Protein AF-0000000084455448 (afdb_homodimer)

Organism: NCBI:txid398673

Foldseek 3Di:
DDDPVLLVVLVVVLVVLQLVDALPDDPVSLLVSLVLADQFAWADDQACPVVVDTQTGSVSSSVVSNVPRVFKGFNFWAFPDKDADPVQQKIKTWTQTWMDGLNDIDGGFTKIWIWHADPVSHTRYIHIHHDCVVSQVSSCVNPVDGCPHPVNVVVD/DDDPVLLVVLVVVLVVLQLVDALPDDPVSLLVSLVLADQFAWADDQACPPVVDTQTGSVSSSVVSNVPRVFKGFNFWAFPDKDADPVQQKIKTWTQTWMDGLNDIDGGFTKIWIWHADPVSHTRYIHIHHDCVVSQVSSCVNPVDHCPHPVNVVVD

Nearest PDB structures (foldseek):
  3er7-assembly1_A  TM=7.899E-01  e=5.328E-04  Exiguobacterium sibiricum 255-15
  2qiy-assembly1_B  TM=5.816E-01  e=3.528E-04  Saccharomyces cerevisiae
  2qiy-assembly1_A  TM=5.790E-01  e=5.994E-04  Saccharomyces cerevisiae
  8th7-assembly1_A  TM=6.660E-01  e=1.947E-03  Homo sapiens
  3cnx-assembly1_A  TM=6.697E-01  e=6.704E-03  Streptomyces avermitilis

Radius of gyration: 19.79 Å; Cα contacts (8 Å, |Δi|>4): 642; chains: 2; bounding box: 53×57×38 Å

Structure (mmCIF, N/CA/C/O backbone):
data_AF-0000000084455448-model_v1
#
loop_
_entity.id
_entity.type
_entity.pdbx_description
1 polymer 'SnoaL-like domain-containing protein'
#
loop_
_atom_site.group_PDB
_atom_site.id
_atom_site.type_symbol
_atom_site.label_atom_id
_atom_site.label_alt_id
_atom_site.label_comp_id
_atom_site.label_asym_id
_atom_site.label_entity_id
_atom_site.label_seq_id
_atom_site.pdbx_PDB_ins_code
_atom_site.Cartn_x
_atom_site.Cartn_y
_atom_site.Cartn_z
_atom_site.occupancy
_atom_site.B_iso_or_equiv
_atom_site.auth_seq_id
_atom_site.auth_comp_id
_atom_site.auth_asym_id
_atom_site.auth_atom_id
_atom_site.pdbx_PDB_model_num
ATOM 1 N N . MET A 1 1 ? 19.375 17.375 -9.406 1 85.06 1 MET A N 1
ATOM 2 C CA . MET A 1 1 ? 18.859 16.156 -8.805 1 85.06 1 MET A CA 1
ATOM 3 C C . MET A 1 1 ? 19.297 16.031 -7.348 1 85.06 1 MET A C 1
ATOM 5 O O . MET A 1 1 ? 20.453 16.281 -7.016 1 85.06 1 MET A O 1
ATOM 9 N N . LEU A 1 2 ? 18.312 15.828 -6.543 1 91.06 2 LEU A N 1
ATOM 10 C CA . LEU A 1 2 ? 18.578 15.758 -5.113 1 91.06 2 LEU A CA 1
ATOM 11 C C . LEU A 1 2 ? 19.125 14.383 -4.73 1 91.06 2 LEU A C 1
ATOM 13 O O . LEU A 1 2 ? 18.766 13.375 -5.344 1 91.06 2 LEU A O 1
ATOM 17 N N . SER A 1 3 ? 20.016 14.398 -3.836 1 95.81 3 SER A N 1
ATOM 18 C CA . SER A 1 3 ? 20.578 13.133 -3.359 1 95.81 3 SER A CA 1
ATOM 19 C C . SER A 1 3 ? 19.562 12.359 -2.531 1 95.81 3 SER A C 1
ATOM 21 O O . SER A 1 3 ? 18.578 12.93 -2.049 1 95.81 3 SER A O 1
ATOM 23 N N . ALA A 1 4 ? 19.828 11.102 -2.305 1 95.25 4 ALA A N 1
ATOM 24 C CA . ALA A 1 4 ? 18.984 10.234 -1.486 1 95.25 4 ALA A CA 1
ATOM 25 C C . ALA A 1 4 ? 18.859 10.773 -0.063 1 95.25 4 ALA A C 1
ATOM 27 O O . ALA A 1 4 ? 17.781 10.758 0.525 1 95.25 4 ALA A O 1
ATOM 28 N N . GLY A 1 5 ? 19.969 11.188 0.474 1 96.31 5 GLY A N 1
ATOM 29 C CA . GLY A 1 5 ? 19.969 11.734 1.821 1 96.31 5 GLY A CA 1
ATOM 30 C C . GLY A 1 5 ? 19.062 12.938 1.974 1 96.31 5 GLY A C 1
ATOM 31 O O . GLY A 1 5 ? 18.391 13.094 2.996 1 96.31 5 GLY A O 1
ATOM 32 N N . ILE A 1 6 ? 19.047 13.789 1.008 1 97.56 6 ILE A N 1
ATOM 33 C CA . ILE A 1 6 ? 18.203 14.984 1.05 1 97.56 6 ILE A CA 1
ATOM 34 C C . ILE A 1 6 ? 16.734 14.578 0.954 1 97.56 6 ILE A C 1
ATOM 36 O O . ILE A 1 6 ? 15.891 15.094 1.694 1 97.56 6 ILE A O 1
ATOM 40 N N . LEU A 1 7 ? 16.406 13.695 0.055 1 97.94 7 LEU A N 1
ATOM 41 C CA . LEU A 1 7 ? 15.031 13.219 -0.092 1 97.94 7 LEU A CA 1
ATOM 42 C C . LEU A 1 7 ? 14.531 12.586 1.201 1 97.94 7 LEU A C 1
ATOM 44 O O . LEU A 1 7 ? 13.414 12.859 1.644 1 97.94 7 LEU A O 1
ATOM 48 N N . GLU A 1 8 ? 15.352 11.781 1.783 1 97.62 8 GLU A N 1
ATOM 49 C CA . GLU A 1 8 ? 15.016 11.148 3.057 1 97.62 8 GLU A CA 1
ATOM 50 C C . GLU A 1 8 ? 14.781 12.195 4.141 1 97.62 8 GLU A C 1
ATOM 52 O O . GLU A 1 8 ? 13.82 12.102 4.906 1 97.62 8 GLU A O 1
ATOM 57 N N . SER A 1 9 ? 15.672 13.141 4.207 1 98 9 SER A N 1
ATOM 58 C CA . SER A 1 9 ? 15.562 14.195 5.215 1 98 9 SER A CA 1
ATOM 59 C C . SER A 1 9 ? 14.273 14.992 5.043 1 98 9 SER A C 1
ATOM 61 O O . SER A 1 9 ? 13.625 15.344 6.027 1 98 9 SER A O 1
ATOM 63 N N . ARG A 1 10 ? 13.938 15.266 3.848 1 98.19 10 ARG A N 1
ATOM 64 C CA . ARG A 1 10 ? 12.719 16.016 3.57 1 98.19 10 ARG A CA 1
ATOM 65 C C . ARG A 1 10 ? 11.484 15.227 3.98 1 98.19 10 ARG A C 1
ATOM 67 O O . ARG A 1 10 ? 10.555 15.781 4.578 1 98.19 10 ARG A O 1
ATOM 74 N N . LEU A 1 11 ? 11.469 13.961 3.65 1 98.69 11 LEU A N 1
ATOM 75 C CA . LEU A 1 11 ? 10.336 13.125 4.035 1 98.69 11 LEU A CA 1
ATOM 76 C C . LEU A 1 11 ? 10.234 13.008 5.555 1 98.69 11 LEU A C 1
ATOM 78 O O . LEU A 1 11 ? 9.141 13.078 6.113 1 98.69 11 LEU A O 1
ATOM 82 N N . ASN A 1 12 ? 11.406 12.852 6.184 1 98.56 12 ASN A N 1
ATOM 83 C CA . ASN A 1 12 ? 11.414 12.789 7.641 1 98.56 12 ASN A CA 1
ATOM 84 C C . ASN A 1 12 ? 10.891 14.086 8.258 1 98.56 12 ASN A C 1
ATOM 86 O O . ASN A 1 12 ? 10.141 14.047 9.234 1 98.56 12 ASN A O 1
ATOM 90 N N . ALA A 1 13 ? 11.289 15.18 7.719 1 98.56 13 ALA A N 1
ATOM 91 C CA . ALA A 1 13 ? 10.805 16.469 8.211 1 98.56 13 ALA A CA 1
ATOM 92 C C . ALA A 1 13 ? 9.289 16.578 8.062 1 98.56 13 ALA A C 1
ATOM 94 O O . ALA A 1 13 ? 8.609 17.078 8.961 1 98.56 13 ALA A O 1
ATOM 95 N N . LEU A 1 14 ? 8.789 16.141 6.957 1 98.69 14 LEU A N 1
ATOM 96 C CA . LEU A 1 14 ? 7.348 16.125 6.742 1 98.69 14 LEU A CA 1
ATOM 97 C C . LEU A 1 14 ? 6.645 15.312 7.824 1 98.69 14 LEU A C 1
ATOM 99 O O . LEU A 1 14 ? 5.676 15.781 8.43 1 98.69 14 LEU A O 1
ATOM 103 N N . TYR A 1 15 ? 7.074 14.117 8.047 1 98.75 15 TYR A N 1
ATOM 104 C CA . TYR A 1 15 ? 6.391 13.227 8.984 1 98.75 15 TYR A CA 1
ATOM 105 C C . TYR A 1 15 ? 6.543 13.727 10.414 1 98.75 15 TYR A C 1
ATOM 107 O O . TYR A 1 15 ? 5.645 13.555 11.234 1 98.75 15 TYR A O 1
ATOM 115 N N . ASN A 1 16 ? 7.719 14.344 10.711 1 98.62 16 ASN A N 1
ATOM 116 C CA . ASN A 1 16 ? 7.855 14.969 12.023 1 98.62 16 ASN A CA 1
ATOM 117 C C . ASN A 1 16 ? 6.762 16.016 12.266 1 98.62 16 ASN A C 1
ATOM 119 O O . ASN A 1 16 ? 6.191 16.078 13.352 1 98.62 16 ASN A O 1
ATOM 123 N N . GLN A 1 17 ? 6.484 16.766 11.297 1 98.56 17 GLN A N 1
ATOM 124 C CA . GLN A 1 17 ? 5.418 17.75 11.43 1 98.56 17 GLN A CA 1
ATOM 125 C C . GLN A 1 17 ? 4.051 17.062 11.5 1 98.56 17 GLN A C 1
ATOM 127 O O . GLN A 1 17 ? 3.193 17.469 12.289 1 98.56 17 GLN A O 1
ATOM 132 N N . LEU A 1 18 ? 3.85 16.094 10.672 1 98.62 18 LEU A N 1
ATOM 133 C CA . LEU A 1 18 ? 2.568 15.406 10.656 1 98.62 18 LEU A CA 1
ATOM 134 C C . LEU A 1 18 ? 2.262 14.797 12.023 1 98.62 18 LEU A C 1
ATOM 136 O O . LEU A 1 18 ? 1.121 14.852 12.492 1 98.62 18 LEU A O 1
ATOM 140 N N . GLU A 1 19 ? 3.246 14.25 12.664 1 98.62 19 GLU A N 1
ATOM 141 C CA . GLU A 1 19 ? 3.094 13.625 13.977 1 98.62 19 GLU A CA 1
ATOM 142 C C . GLU A 1 19 ? 2.678 14.648 15.031 1 98.62 19 GLU A C 1
ATOM 144 O O . GLU A 1 19 ? 2.088 14.289 16.047 1 98.62 19 GLU A O 1
ATOM 149 N N . ALA A 1 20 ? 2.963 15.867 14.75 1 98.38 20 ALA A N 1
ATOM 150 C CA . ALA A 1 20 ? 2.674 16.922 15.734 1 98.38 20 ALA A CA 1
ATOM 151 C C . ALA A 1 20 ? 1.286 17.5 15.508 1 98.38 20 ALA A C 1
ATOM 153 O O . ALA A 1 20 ? 0.749 18.188 16.375 1 98.38 20 ALA A O 1
ATOM 154 N N . LEU A 1 21 ? 0.73 17.312 14.359 1 98.56 21 LEU A N 1
ATOM 155 C CA . LEU A 1 21 ? -0.563 17.906 14.031 1 98.56 21 LEU A CA 1
ATOM 156 C C . LEU A 1 21 ? -1.69 17.188 14.766 1 98.56 21 LEU A C 1
ATOM 158 O O . LEU A 1 21 ? -1.606 15.977 15.016 1 98.56 21 LEU A O 1
ATOM 162 N N . ARG A 1 22 ? -2.674 17.984 15.117 1 98.19 22 ARG A N 1
ATOM 163 C CA . ARG A 1 22 ? -3.873 17.531 15.812 1 98.19 22 ARG A CA 1
ATOM 164 C C . ARG A 1 22 ? -5.121 18.203 15.25 1 98.19 22 ARG A C 1
ATOM 166 O O . ARG A 1 22 ? -5.023 19.156 14.477 1 98.19 22 ARG A O 1
ATOM 173 N N . PRO A 1 23 ? -6.27 17.625 15.664 1 95.88 23 PRO A N 1
ATOM 174 C CA . PRO A 1 23 ? -7.516 18.203 15.148 1 95.88 23 PRO A CA 1
ATOM 175 C C . PRO A 1 23 ? -7.641 19.688 15.453 1 95.88 23 PRO A C 1
ATOM 177 O O . PRO A 1 23 ? -8.281 20.422 14.695 1 95.88 23 PRO A O 1
ATOM 180 N N . ASP A 1 24 ? -7.07 20.172 16.453 1 96.81 24 ASP A N 1
ATOM 181 C CA . ASP A 1 24 ? -7.207 21.578 16.828 1 96.81 24 ASP A CA 1
ATOM 182 C C . ASP A 1 24 ? -5.977 22.391 16.422 1 96.81 24 ASP A C 1
ATOM 184 O O . ASP A 1 24 ? -5.801 23.516 16.859 1 96.81 24 ASP A O 1
ATOM 188 N N . SER A 1 25 ? -5.18 21.828 15.602 1 98.06 25 SER A N 1
ATOM 189 C CA . SER A 1 25 ? -4.027 22.562 15.094 1 98.06 25 SER A CA 1
ATOM 190 C C . SER A 1 25 ? -4.457 23.828 14.359 1 98.06 25 SER A C 1
ATOM 192 O O . SER A 1 25 ? -5.488 23.828 13.688 1 98.06 25 SER A O 1
ATOM 194 N N . SER A 1 26 ? -3.656 24.875 14.422 1 97.88 26 SER A N 1
ATOM 195 C CA . SER A 1 26 ? -3.975 26.172 13.82 1 97.88 26 SER A CA 1
ATOM 196 C C . SER A 1 26 ? -3.795 26.125 12.312 1 97.88 26 SER A C 1
ATOM 198 O O . SER A 1 26 ? -3.117 25.25 11.781 1 97.88 26 SER A O 1
ATOM 200 N N . ASP A 1 27 ? -4.32 27.109 11.664 1 96.5 27 ASP A N 1
ATOM 201 C CA . ASP A 1 27 ? -4.141 27.25 10.219 1 96.5 27 ASP A CA 1
ATOM 202 C C . ASP A 1 27 ? -2.664 27.406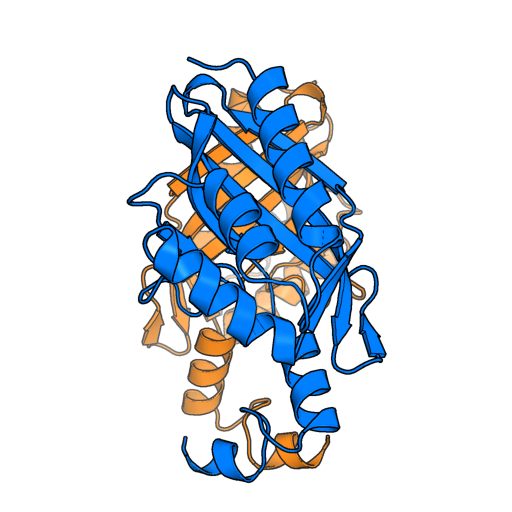 9.859 1 96.5 27 ASP A C 1
ATOM 204 O O . ASP A 1 27 ? -2.203 26.875 8.852 1 96.5 27 ASP A O 1
ATOM 208 N N . ALA A 1 28 ? -2.031 28.125 10.68 1 97.81 28 ALA A N 1
ATOM 209 C CA . ALA A 1 28 ? -0.612 28.359 10.43 1 97.81 28 ALA A CA 1
ATOM 210 C C . ALA A 1 28 ? 0.173 27.047 10.453 1 97.81 28 ALA A C 1
ATOM 212 O O . ALA A 1 28 ? 1.083 26.844 9.641 1 97.81 28 ALA A O 1
ATOM 213 N N . GLU A 1 29 ? -0.121 26.172 11.406 1 98.38 29 GLU A N 1
ATOM 214 C CA . GLU A 1 29 ? 0.542 24.875 11.484 1 98.38 29 GLU A CA 1
ATOM 215 C C . GLU A 1 29 ? 0.25 24.031 10.25 1 98.38 29 GLU A C 1
ATOM 217 O O . GLU A 1 29 ? 1.146 23.375 9.719 1 98.38 29 GLU A O 1
ATOM 222 N N . LEU A 1 30 ? -0.976 24.109 9.797 1 98.38 30 LEU A N 1
ATOM 223 C CA . LEU A 1 30 ? -1.377 23.328 8.633 1 98.38 30 LEU A CA 1
ATOM 224 C C . LEU A 1 30 ? -0.731 23.875 7.367 1 98.38 30 LEU A C 1
ATOM 226 O O . LEU A 1 30 ? -0.324 23.094 6.492 1 98.38 30 LEU A O 1
ATOM 230 N N . LEU A 1 31 ? -0.686 25.156 7.277 1 98.12 31 LEU A N 1
ATOM 231 C CA . LEU A 1 31 ? -0.033 25.781 6.133 1 98.12 31 LEU A CA 1
ATOM 232 C C . LEU A 1 31 ? 1.456 25.453 6.109 1 98.12 31 LEU A C 1
ATOM 234 O O . LEU A 1 31 ? 2.031 25.234 5.039 1 98.12 31 LEU A O 1
ATOM 238 N N . SER A 1 32 ? 2.051 25.453 7.266 1 98.44 32 SER A N 1
ATOM 239 C CA . SER A 1 32 ? 3.449 25.062 7.367 1 98.44 32 SER A CA 1
ATOM 240 C C . SER A 1 32 ? 3.658 23.641 6.859 1 98.44 32 SER A C 1
ATOM 242 O O . SER A 1 32 ? 4.621 23.359 6.141 1 98.44 32 SER A O 1
ATOM 244 N N . PHE A 1 33 ? 2.795 22.812 7.254 1 98.75 33 PHE A N 1
ATOM 245 C CA . PHE A 1 33 ? 2.85 21.438 6.766 1 98.75 33 PHE A CA 1
ATOM 246 C C . PHE A 1 33 ? 2.695 21.391 5.25 1 98.75 33 PHE A C 1
ATOM 248 O O . PHE A 1 33 ? 3.455 20.703 4.562 1 98.75 33 PHE A O 1
ATOM 255 N N . ALA A 1 34 ? 1.75 22.094 4.738 1 98.62 34 ALA A N 1
ATOM 256 C CA . ALA A 1 34 ? 1.449 22.094 3.307 1 98.62 34 ALA A CA 1
ATOM 257 C C . ALA A 1 34 ? 2.623 22.625 2.498 1 98.62 34 ALA A C 1
ATOM 259 O O . ALA A 1 34 ? 2.725 22.391 1.295 1 98.62 34 ALA A O 1
ATOM 260 N N . SER A 1 35 ? 3.508 23.344 3.125 1 98.56 35 SER A N 1
ATOM 261 C CA . SER A 1 35 ? 4.641 23.953 2.436 1 98.56 35 SER A CA 1
ATOM 262 C C . SER A 1 35 ? 5.652 22.891 1.992 1 98.56 35 SER A C 1
ATOM 264 O O . SER A 1 35 ? 6.547 23.188 1.194 1 98.56 35 SER A O 1
ATOM 266 N N . PHE A 1 36 ? 5.551 21.703 2.469 1 98.75 36 PHE A N 1
ATOM 267 C CA . PHE A 1 36 ? 6.402 20.609 2.002 1 98.75 36 PHE A CA 1
ATOM 268 C C . PHE A 1 36 ? 5.988 20.156 0.604 1 98.75 36 PHE A C 1
ATOM 270 O O . PHE A 1 36 ? 6.727 19.438 -0.064 1 98.75 36 PHE A O 1
ATOM 277 N N . PHE A 1 37 ? 4.789 20.562 0.177 1 98.88 37 PHE A N 1
ATOM 278 C CA . PHE A 1 37 ? 4.223 20.109 -1.087 1 98.88 37 PHE A CA 1
ATOM 279 C C . PHE A 1 37 ? 4.363 21.188 -2.162 1 98.88 37 PHE A C 1
ATOM 281 O O . PHE A 1 37 ? 4.359 22.375 -1.86 1 98.88 37 PHE A O 1
ATOM 288 N N . ALA A 1 38 ? 4.512 20.734 -3.375 1 98.75 38 ALA A N 1
ATOM 289 C CA . ALA A 1 38 ? 4.445 21.625 -4.523 1 98.75 38 ALA A CA 1
ATOM 290 C C . ALA A 1 38 ? 3.051 22.234 -4.664 1 98.75 38 ALA A C 1
ATOM 292 O O . ALA A 1 38 ? 2.068 21.672 -4.172 1 98.75 38 ALA A O 1
ATOM 293 N N . LYS A 1 39 ? 2.914 23.328 -5.344 1 98.19 39 LYS A N 1
ATOM 294 C CA . LYS A 1 39 ? 1.647 24.047 -5.477 1 98.19 39 LYS A CA 1
ATOM 295 C C . LYS A 1 39 ? 0.63 23.219 -6.258 1 98.19 39 LYS A C 1
ATOM 297 O O . LYS A 1 39 ? -0.576 23.328 -6.031 1 98.19 39 LYS A O 1
ATOM 302 N N . ASP A 1 40 ? 1.104 22.375 -7.137 1 97.5 40 ASP A N 1
ATOM 303 C CA . ASP A 1 40 ? 0.213 21.562 -7.953 1 97.5 40 ASP A CA 1
ATOM 304 C C . ASP A 1 40 ? 0.333 20.078 -7.582 1 97.5 40 ASP A C 1
ATOM 306 O O . ASP A 1 40 ? 0.234 19.203 -8.445 1 97.5 40 ASP A O 1
ATOM 310 N N . CYS A 1 41 ? 0.654 19.859 -6.359 1 98.62 41 CYS A N 1
ATOM 311 C CA . CYS A 1 41 ? 0.857 18.484 -5.887 1 98.62 41 CYS A CA 1
ATOM 312 C C . CYS A 1 41 ? -0.424 17.672 -6.008 1 98.62 41 CYS A C 1
ATOM 314 O O . CYS A 1 41 ? -1.519 18.234 -6.082 1 98.62 41 CYS A O 1
ATOM 316 N N . VAL A 1 42 ? -0.291 16.359 -6.152 1 98.5 42 VAL A N 1
ATOM 317 C CA . VAL A 1 42 ? -1.349 15.344 -6.125 1 98.5 42 VAL A CA 1
ATOM 318 C C . VAL A 1 42 ? -1.148 14.422 -4.93 1 98.5 42 VAL A C 1
ATOM 320 O O . VAL A 1 42 ? -0.113 13.758 -4.812 1 98.5 42 VAL A O 1
ATOM 323 N N . VAL A 1 43 ? -2.189 14.406 -4.062 1 97.56 43 VAL A N 1
ATOM 324 C CA . VAL A 1 43 ? -1.983 13.742 -2.781 1 97.56 43 VAL A CA 1
ATOM 325 C C . VAL A 1 43 ? -3.146 12.789 -2.5 1 97.56 43 VAL A C 1
ATOM 327 O O . VAL A 1 43 ? -4.312 13.188 -2.578 1 97.56 43 VAL A O 1
ATOM 330 N N . ASN A 1 44 ? -2.803 11.57 -2.191 1 95.06 44 ASN A N 1
ATOM 331 C CA . ASN A 1 44 ? -3.713 10.578 -1.615 1 95.06 44 ASN A CA 1
ATOM 332 C C . ASN A 1 44 ? -3.311 10.219 -0.189 1 95.06 44 ASN A C 1
ATOM 334 O O . ASN A 1 44 ? -2.568 9.258 0.024 1 95.06 44 ASN A O 1
ATOM 338 N N . PHE A 1 45 ? -3.943 10.883 0.826 1 90 45 PHE A N 1
ATOM 339 C CA . PHE A 1 45 ? -3.523 10.812 2.221 1 90 45 PHE A CA 1
ATOM 340 C C . PHE A 1 45 ? -4.059 9.555 2.891 1 90 45 PHE A C 1
ATOM 342 O O . PHE A 1 45 ? -3.477 9.07 3.861 1 90 45 PHE A O 1
ATOM 349 N N . GLU A 1 46 ? -5.137 9.117 2.525 1 88.06 46 GLU A N 1
ATOM 350 C CA . GLU A 1 46 ? -5.797 8.047 3.266 1 88.06 46 GLU A CA 1
ATOM 351 C C . GLU A 1 46 ? -5.48 6.68 2.66 1 88.06 46 GLU A C 1
ATOM 353 O O . GLU A 1 46 ? -5.125 5.746 3.379 1 88.06 46 GLU A O 1
ATOM 358 N N . SER A 1 47 ? -5.754 6.613 1.472 1 90.38 47 SER A N 1
ATOM 359 C CA . SER A 1 47 ? -5.461 5.41 0.698 1 90.38 47 SER A CA 1
ATOM 360 C C . SER A 1 47 ? -5.617 5.668 -0.798 1 90.38 47 SER A C 1
ATOM 362 O O . SER A 1 47 ? -6.004 6.762 -1.21 1 90.38 47 SER A O 1
ATOM 364 N N . MET A 1 48 ? -5.305 4.695 -1.534 1 90.88 48 MET A N 1
ATOM 365 C CA . MET A 1 48 ? -5.453 4.793 -2.982 1 90.88 48 MET A CA 1
ATOM 366 C C . MET A 1 48 ? -6.82 4.281 -3.426 1 90.88 48 MET A C 1
ATOM 368 O O . MET A 1 48 ? -7.031 4.012 -4.609 1 90.88 48 MET A O 1
ATOM 372 N N . ARG A 1 49 ? -7.676 4.176 -2.461 1 85.38 49 ARG A N 1
ATOM 373 C CA . ARG A 1 49 ? -9.047 3.828 -2.807 1 85.38 49 ARG A CA 1
ATOM 374 C C . ARG A 1 49 ? -9.656 4.867 -3.742 1 85.38 49 ARG A C 1
ATOM 376 O O . ARG A 1 49 ? -10.359 4.52 -4.691 1 85.38 49 ARG A O 1
ATOM 383 N N . GLU A 1 50 ? -9.359 6.129 -3.42 1 82.19 50 GLU A N 1
ATOM 384 C CA . GLU A 1 50 ? -9.883 7.234 -4.215 1 82.19 50 GLU A CA 1
ATOM 385 C C . GLU A 1 50 ? -8.828 7.773 -5.176 1 82.19 50 GLU A C 1
ATOM 387 O O . GLU A 1 50 ? -8.719 8.984 -5.363 1 82.19 50 GLU A O 1
ATOM 392 N N . ALA A 1 51 ? -8.133 6.926 -5.742 1 86.75 51 ALA A N 1
ATOM 393 C CA . ALA A 1 51 ? -7.035 7.301 -6.629 1 86.75 51 ALA A CA 1
ATOM 394 C C . ALA A 1 51 ? -7.523 8.219 -7.75 1 86.75 51 ALA A C 1
ATOM 396 O O . ALA A 1 51 ? -6.762 9.039 -8.266 1 86.75 51 ALA A O 1
ATOM 397 N N . ASN A 1 52 ? -8.734 8.133 -8.078 1 86.94 52 ASN A N 1
ATOM 398 C CA . ASN A 1 52 ? -9.266 8.906 -9.195 1 86.94 52 ASN A CA 1
ATOM 399 C C . ASN A 1 52 ? -9.695 10.305 -8.75 1 86.94 52 ASN A C 1
ATOM 401 O O . ASN A 1 52 ? -9.93 11.18 -9.586 1 86.94 52 ASN A O 1
ATOM 405 N N . GLU A 1 53 ? -9.789 10.5 -7.484 1 90.75 53 GLU A N 1
ATOM 406 C CA . GLU A 1 53 ? -10.141 11.805 -6.934 1 90.75 53 GLU A CA 1
ATOM 407 C C . GLU A 1 53 ? -9.125 12.25 -5.879 1 90.75 53 GLU A C 1
ATOM 409 O O . GLU A 1 53 ? -9.492 12.477 -4.723 1 90.75 53 GLU A O 1
ATOM 414 N N . PRO A 1 54 ? -8.023 12.5 -6.352 1 95.56 54 PRO A N 1
ATOM 415 C CA . PRO A 1 54 ? -6.98 12.891 -5.398 1 95.56 54 PRO A CA 1
ATOM 416 C C . PRO A 1 54 ? -7.145 14.32 -4.891 1 95.56 54 PRO A C 1
ATOM 418 O O . PRO A 1 54 ? -7.906 15.102 -5.465 1 95.56 54 PRO A O 1
ATOM 421 N N . THR A 1 55 ? -6.527 14.586 -3.781 1 96.88 55 THR A N 1
ATOM 422 C CA . THR A 1 55 ? -6.352 15.953 -3.295 1 96.88 55 THR A CA 1
ATOM 423 C C . THR A 1 55 ? -5.316 16.688 -4.129 1 96.88 55 THR A C 1
ATOM 425 O O . THR A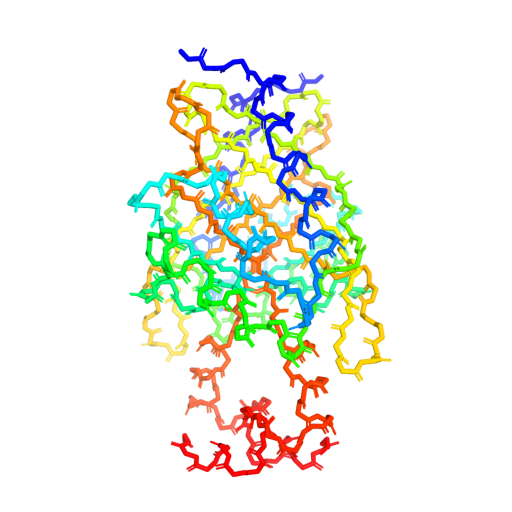 1 55 ? -4.266 16.141 -4.465 1 96.88 55 THR A O 1
ATOM 428 N N . ARG A 1 56 ? -5.625 17.969 -4.441 1 97.94 56 ARG A N 1
ATOM 429 C CA . ARG A 1 56 ? -4.711 18.719 -5.293 1 97.94 56 ARG A CA 1
ATOM 430 C C . ARG A 1 56 ? -4.332 20.047 -4.645 1 97.94 56 ARG A C 1
ATOM 432 O O . ARG A 1 56 ? -5.18 20.719 -4.055 1 97.94 56 ARG A O 1
ATOM 439 N N . GLY A 1 57 ? -3.072 20.344 -4.781 1 98.31 57 GLY A N 1
ATOM 440 C CA . GLY A 1 57 ? -2.566 21.641 -4.336 1 98.31 57 GLY A CA 1
ATOM 441 C C . GLY A 1 57 ? -2.479 21.75 -2.824 1 98.31 57 GLY A C 1
ATOM 442 O O . GLY A 1 57 ? -3.041 20.922 -2.1 1 98.31 57 GLY A O 1
ATOM 443 N N . ARG A 1 58 ? -1.82 22.766 -2.396 1 98.38 58 ARG A N 1
ATOM 444 C CA . ARG A 1 58 ? -1.566 22.953 -0.973 1 98.38 58 ARG A CA 1
ATOM 445 C C . ARG A 1 58 ? -2.861 23.25 -0.22 1 98.38 58 ARG A C 1
ATOM 447 O O . ARG A 1 58 ? -3.055 22.766 0.899 1 98.38 58 ARG A O 1
ATOM 454 N N . ASP A 1 59 ? -3.73 24.016 -0.822 1 97.88 59 ASP A N 1
ATOM 455 C CA . ASP A 1 59 ? -5.02 24.281 -0.193 1 97.88 59 ASP A CA 1
ATOM 456 C C . ASP A 1 59 ? -5.809 22.984 0.003 1 97.88 59 ASP A C 1
ATOM 458 O O . ASP A 1 59 ? -6.445 22.797 1.039 1 97.88 59 ASP A O 1
ATOM 462 N N . GLY A 1 60 ? -5.77 22.172 -1.055 1 97.88 60 GLY A N 1
ATOM 463 C CA . GLY A 1 60 ? -6.402 20.859 -0.929 1 97.88 60 GLY A CA 1
ATOM 464 C C . GLY A 1 60 ? -5.82 20.016 0.188 1 97.88 60 GLY A C 1
ATOM 465 O O . GLY A 1 60 ? -6.555 19.359 0.924 1 97.88 60 GLY A O 1
ATOM 466 N N . VAL A 1 61 ? -4.539 20.062 0.31 1 98.12 61 VAL A N 1
ATOM 467 C CA . VAL A 1 61 ? -3.836 19.312 1.353 1 98.12 61 VAL A CA 1
ATOM 468 C C . VAL A 1 61 ? -4.312 19.781 2.727 1 98.12 61 VAL A C 1
ATOM 470 O O . VAL A 1 61 ? -4.66 18.953 3.58 1 98.12 61 VAL A O 1
ATOM 473 N N . VAL A 1 62 ? -4.348 21.047 2.922 1 98.06 62 VAL A N 1
ATOM 474 C CA . VAL A 1 62 ? -4.777 21.609 4.199 1 98.06 62 VAL A CA 1
ATOM 475 C C . VAL A 1 62 ? -6.215 21.188 4.496 1 98.06 62 VAL A C 1
ATOM 477 O O . VAL A 1 62 ? -6.512 20.703 5.59 1 98.06 62 VAL A O 1
ATOM 480 N N . ALA A 1 63 ? -7.09 21.375 3.549 1 97.38 63 ALA A N 1
ATOM 481 C CA . ALA A 1 63 ? -8.5 21.031 3.729 1 97.38 63 ALA A CA 1
ATOM 482 C C . ALA A 1 63 ? -8.68 19.547 4.035 1 97.38 63 ALA A C 1
ATOM 484 O O . ALA A 1 63 ? -9.414 19.188 4.953 1 97.38 63 ALA A O 1
ATOM 485 N N . LYS A 1 64 ? -8.047 18.734 3.275 1 96.75 64 LYS A N 1
ATOM 486 C CA . LYS A 1 64 ? -8.164 17.281 3.451 1 96.75 64 LYS A CA 1
ATOM 487 C C . LYS A 1 64 ? -7.629 16.844 4.809 1 96.75 64 LYS A C 1
ATOM 489 O O . LYS A 1 64 ? -8.234 16.016 5.488 1 96.75 64 LYS A O 1
ATOM 494 N N . LEU A 1 65 ? -6.457 17.328 5.133 1 96.62 65 LEU A N 1
ATOM 495 C CA . LEU A 1 65 ? -5.852 16.969 6.41 1 96.62 65 LEU A CA 1
ATOM 496 C C . LEU A 1 65 ? -6.758 17.359 7.574 1 96.62 65 LEU A C 1
ATOM 498 O O . LEU A 1 65 ? -6.918 16.594 8.523 1 96.62 65 LEU A O 1
ATOM 502 N N . ARG A 1 66 ? -7.305 18.547 7.508 1 96.38 66 ARG A N 1
ATOM 503 C CA . ARG A 1 66 ? -8.242 19 8.531 1 96.38 66 ARG A CA 1
ATOM 504 C C . ARG A 1 66 ? -9.422 18.031 8.648 1 96.38 66 ARG A C 1
ATOM 506 O O . ARG A 1 66 ? -9.836 17.688 9.758 1 96.38 66 ARG A O 1
ATOM 513 N N . ASP A 1 67 ? -9.93 17.672 7.586 1 94.88 67 ASP A N 1
ATOM 514 C CA . ASP A 1 67 ? -11.078 16.766 7.566 1 94.88 67 ASP A CA 1
ATOM 515 C C . ASP A 1 67 ? -10.703 15.398 8.133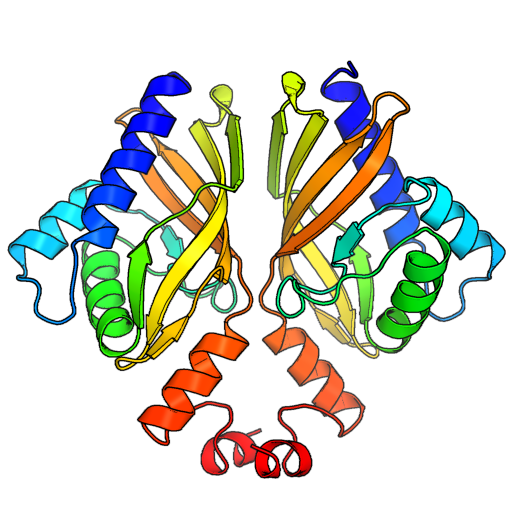 1 94.88 67 ASP A C 1
ATOM 517 O O . ASP A 1 67 ? -11.438 14.836 8.953 1 94.88 67 ASP A O 1
ATOM 521 N N . VAL A 1 68 ? -9.602 14.852 7.73 1 95.12 68 VAL A N 1
ATOM 522 C CA . VAL A 1 68 ? -9.156 13.523 8.133 1 95.12 68 VAL A CA 1
ATOM 523 C C . VAL A 1 68 ? -8.875 13.508 9.633 1 95.12 68 VAL A C 1
ATOM 525 O O . VAL A 1 68 ? -9.227 12.547 10.328 1 95.12 68 VAL A O 1
ATOM 528 N N . MET A 1 69 ? -8.297 14.57 10.109 1 96.81 69 MET A N 1
ATOM 529 C CA . MET A 1 69 ? -7.832 14.594 11.492 1 96.81 69 MET A CA 1
ATOM 530 C C . MET A 1 69 ? -9.008 14.672 12.461 1 96.81 69 MET A C 1
ATOM 532 O O . MET A 1 69 ? -8.852 14.422 13.656 1 96.81 69 MET A O 1
ATOM 536 N N . LYS A 1 70 ? -10.172 15 11.992 1 95.12 70 LYS A N 1
ATOM 537 C CA . LYS A 1 70 ? -11.359 14.914 12.836 1 95.12 70 LYS A CA 1
ATOM 538 C C . LYS A 1 70 ? -11.578 13.484 13.336 1 95.12 70 LYS A C 1
ATOM 540 O O . LYS A 1 70 ? -12.18 13.273 14.391 1 95.12 70 LYS A O 1
ATOM 545 N N . HIS A 1 71 ? -11.062 12.562 12.562 1 95.19 71 HIS A N 1
ATOM 546 C CA . HIS A 1 71 ? -11.359 11.164 12.852 1 95.19 71 HIS A CA 1
ATOM 547 C C . HIS A 1 71 ? -10.094 10.398 13.234 1 95.19 71 HIS A C 1
ATOM 549 O O . HIS A 1 71 ? -10.141 9.477 14.047 1 95.19 71 HIS A O 1
ATOM 555 N N . VAL A 1 72 ? -9.055 10.734 12.586 1 96.94 72 VAL A N 1
ATOM 556 C CA . VAL A 1 72 ? -7.824 9.969 12.758 1 96.94 72 VAL A CA 1
ATOM 557 C C . VAL A 1 72 ? -6.617 10.891 12.609 1 96.94 72 VAL A C 1
ATOM 559 O O . VAL A 1 72 ? -6.613 11.781 11.766 1 96.94 72 VAL A O 1
ATOM 562 N N . TYR A 1 73 ? -5.645 10.734 13.414 1 98 73 TYR A N 1
ATOM 563 C CA . TYR A 1 73 ? -4.387 11.445 13.219 1 98 73 TYR A CA 1
ATOM 564 C C . TYR A 1 73 ? -3.197 10.57 13.594 1 98 73 TYR A C 1
ATOM 566 O O . TYR A 1 73 ? -3.336 9.633 14.383 1 98 73 TYR A O 1
ATOM 574 N N . LEU A 1 74 ? -2.076 10.82 13.023 1 98.44 74 LEU A N 1
ATOM 575 C CA . LEU A 1 74 ? -0.845 10.062 13.219 1 98.44 74 LEU A CA 1
ATOM 576 C C . LEU A 1 74 ? -0.188 10.438 14.547 1 98.44 74 LEU A C 1
ATOM 578 O O . LEU A 1 74 ? -0.016 11.617 14.852 1 98.44 74 LEU A O 1
ATOM 582 N N . GLU A 1 75 ? 0.192 9.445 15.305 1 98.62 75 GLU A N 1
ATOM 583 C CA . GLU A 1 75 ? 0.925 9.695 16.547 1 98.62 75 GLU A CA 1
ATOM 584 C C . GLU A 1 75 ? 2.408 9.383 16.375 1 98.62 75 GLU A C 1
ATOM 586 O O . GLU A 1 75 ? 3.26 10.039 16.984 1 98.62 75 GLU A O 1
ATOM 591 N N . GLN A 1 76 ? 2.607 8.336 15.578 1 98.69 76 GLN A N 1
ATOM 592 C CA . GLN A 1 76 ? 3.998 7.918 15.43 1 98.69 76 GLN A CA 1
ATOM 593 C C . GLN A 1 76 ? 4.199 7.145 14.125 1 98.69 76 GLN A C 1
ATOM 595 O O . GLN A 1 76 ? 3.463 6.195 13.844 1 98.69 76 GLN A O 1
ATOM 600 N N . ARG A 1 77 ? 5.098 7.648 13.391 1 98.75 77 ARG A N 1
ATOM 601 C CA . ARG A 1 77 ? 5.555 6.93 12.211 1 98.75 77 ARG A CA 1
ATOM 602 C C . ARG A 1 77 ? 6.684 5.965 12.555 1 98.75 77 ARG A C 1
ATOM 604 O O . ARG A 1 77 ? 7.633 6.336 13.25 1 98.75 77 ARG A O 1
ATOM 611 N N . THR A 1 78 ? 6.605 4.758 12.133 1 98.69 78 THR A N 1
ATOM 612 C CA . THR A 1 78 ? 7.695 3.793 12.227 1 98.69 78 THR A CA 1
ATOM 613 C C . THR A 1 78 ? 8.07 3.258 10.852 1 98.69 78 THR A C 1
ATOM 615 O O . THR A 1 78 ? 7.281 2.555 10.219 1 98.69 78 THR A O 1
ATOM 618 N N . VAL A 1 79 ? 9.281 3.549 10.414 1 98.44 79 VAL A N 1
ATOM 619 C CA . VAL A 1 79 ? 9.758 3.066 9.117 1 98.44 79 VAL A CA 1
ATOM 620 C C . VAL A 1 79 ? 10.25 1.63 9.258 1 98.44 79 VAL A C 1
ATOM 622 O O . VAL A 1 79 ? 11.117 1.341 10.086 1 98.44 79 VAL A O 1
ATOM 625 N N . VAL A 1 80 ? 9.695 0.731 8.477 1 97.81 80 VAL A N 1
ATOM 626 C CA . VAL A 1 80 ? 10.102 -0.669 8.438 1 97.81 80 VAL A CA 1
ATOM 627 C C . VAL A 1 80 ? 11.211 -0.854 7.402 1 97.81 80 VAL A C 1
ATOM 629 O O . VAL A 1 80 ? 12.211 -1.521 7.664 1 97.81 80 VAL A O 1
ATOM 632 N N . SER A 1 81 ? 11.016 -0.303 6.262 1 97.75 81 SER A N 1
ATOM 633 C CA . SER A 1 81 ? 11.984 -0.314 5.172 1 97.75 81 SER A CA 1
ATOM 634 C C . SER A 1 81 ? 11.742 0.837 4.203 1 97.75 81 SER A C 1
ATOM 636 O O . SER A 1 81 ? 10.641 1.388 4.148 1 97.75 81 SER A O 1
ATOM 638 N N . GLN A 1 82 ? 12.812 1.149 3.529 1 97.69 82 GLN A N 1
ATOM 639 C CA . GLN A 1 82 ? 12.727 2.289 2.621 1 97.69 82 GLN A CA 1
ATOM 640 C C . GLN A 1 82 ? 13.711 2.15 1.466 1 97.69 82 GLN A C 1
ATOM 642 O O . GLN A 1 82 ? 14.797 1.6 1.637 1 97.69 82 GLN A O 1
ATOM 647 N N . ALA A 1 83 ? 13.297 2.574 0.323 1 97.62 83 ALA A N 1
ATOM 648 C CA . ALA A 1 83 ? 14.164 2.68 -0.851 1 97.62 83 ALA A CA 1
ATOM 649 C C . ALA A 1 83 ? 13.977 4.023 -1.549 1 97.62 83 ALA A C 1
ATOM 651 O O . ALA A 1 83 ? 12.867 4.551 -1.61 1 97.62 83 ALA A O 1
ATOM 652 N N . ILE A 1 84 ? 15.094 4.547 -2.061 1 96.81 84 ILE A N 1
ATOM 653 C CA . ILE A 1 84 ? 15.055 5.859 -2.697 1 96.81 84 ILE A CA 1
ATOM 654 C C . ILE A 1 84 ? 15.633 5.762 -4.109 1 96.81 84 ILE A C 1
ATOM 656 O O . ILE A 1 84 ? 16.719 5.207 -4.305 1 96.81 84 ILE A O 1
ATOM 660 N N . SER A 1 85 ? 14.891 6.195 -5.031 1 95.62 85 SER A N 1
ATOM 661 C CA . SER A 1 85 ? 15.383 6.406 -6.391 1 95.62 85 SER A CA 1
ATOM 662 C C . SER A 1 85 ? 15.781 7.859 -6.613 1 95.62 85 SER A C 1
ATOM 664 O O . SER A 1 85 ? 14.922 8.719 -6.832 1 95.62 85 SER A O 1
ATOM 666 N N . GLU A 1 86 ? 17.047 8.086 -6.66 1 94.94 86 GLU A N 1
ATOM 667 C CA . GLU A 1 86 ? 17.531 9.445 -6.887 1 94.94 86 GLU A CA 1
ATOM 668 C C . GLU A 1 86 ? 17.156 9.93 -8.289 1 94.94 86 GLU A C 1
ATOM 670 O O . GLU A 1 86 ? 16.734 11.078 -8.461 1 94.94 86 GLU A O 1
ATOM 675 N N . ALA A 1 87 ? 17.344 9 -9.195 1 93.75 87 ALA A N 1
ATOM 676 C CA . ALA A 1 87 ? 17.109 9.359 -10.586 1 93.75 87 ALA A CA 1
ATOM 677 C C . ALA A 1 87 ? 15.664 9.828 -10.781 1 93.75 87 ALA A C 1
ATOM 679 O O . ALA A 1 87 ? 15.406 10.742 -11.57 1 93.75 87 ALA A O 1
ATOM 680 N N . ASP A 1 88 ? 14.781 9.305 -10.039 1 96.06 88 ASP A N 1
ATOM 681 C CA . ASP A 1 88 ? 13.367 9.633 -10.203 1 96.06 88 ASP A CA 1
ATOM 682 C C . ASP A 1 88 ? 12.891 10.57 -9.094 1 96.06 88 ASP A C 1
ATOM 684 O O . ASP A 1 88 ? 11.727 10.977 -9.07 1 96.06 88 ASP A O 1
ATOM 688 N N . MET A 1 89 ? 13.758 10.875 -8.18 1 97.56 89 MET A N 1
ATOM 689 C CA . MET A 1 89 ? 13.43 11.68 -7.012 1 97.56 89 MET A CA 1
ATOM 690 C C . MET A 1 89 ? 12.211 11.109 -6.285 1 97.56 89 MET A C 1
ATOM 692 O O . MET A 1 89 ? 11.258 11.844 -5.992 1 97.56 89 MET A O 1
ATOM 696 N N . ARG A 1 90 ? 12.281 9.859 -6.016 1 98.44 90 ARG A N 1
ATOM 697 C CA . ARG A 1 90 ? 11.141 9.141 -5.465 1 98.44 90 ARG A CA 1
ATOM 698 C C . ARG A 1 90 ? 11.555 8.305 -4.254 1 98.44 90 ARG A C 1
ATOM 700 O O . ARG A 1 90 ? 12.625 7.688 -4.254 1 98.44 90 ARG A O 1
ATOM 707 N N . VAL A 1 91 ? 10.742 8.328 -3.213 1 98.69 91 VAL A N 1
ATOM 708 C CA . VAL A 1 91 ? 10.961 7.555 -1.997 1 98.69 91 VAL A CA 1
ATOM 709 C C . VAL A 1 91 ? 9.828 6.547 -1.812 1 98.69 91 VAL A C 1
ATOM 711 O O . VAL A 1 91 ? 8.656 6.902 -1.907 1 98.69 91 VAL A O 1
ATOM 714 N N . PHE A 1 92 ? 10.203 5.32 -1.656 1 98.75 92 PHE A N 1
ATOM 715 C CA . PHE A 1 92 ? 9.312 4.254 -1.202 1 98.75 92 PHE A CA 1
ATOM 716 C C . PHE A 1 92 ? 9.531 3.963 0.278 1 98.75 92 PHE A C 1
ATOM 718 O O . PHE A 1 92 ? 10.641 3.646 0.697 1 98.75 92 PHE A O 1
ATOM 725 N N . SER A 1 93 ? 8.461 4.062 1.05 1 98.69 93 SER A N 1
ATOM 726 C CA . SER A 1 93 ? 8.602 3.846 2.486 1 98.69 93 SER A CA 1
ATOM 727 C C . SER A 1 93 ? 7.555 2.863 3.002 1 98.69 93 SER A C 1
ATOM 729 O O . SER A 1 93 ? 6.352 3.111 2.885 1 98.69 93 SER A O 1
ATOM 731 N N . GLU A 1 94 ? 7.988 1.743 3.465 1 98.62 94 GLU A N 1
ATOM 732 C CA . GLU A 1 94 ? 7.152 0.804 4.207 1 98.62 94 GLU A CA 1
ATOM 733 C C . GLU A 1 94 ? 7.105 1.156 5.688 1 98.62 94 GLU A C 1
ATOM 735 O O . GLU A 1 94 ? 8.148 1.328 6.324 1 98.62 94 GLU A O 1
ATOM 740 N N . MET A 1 95 ? 5.887 1.196 6.188 1 98.25 95 MET A N 1
ATOM 741 C CA . MET A 1 95 ? 5.75 1.724 7.543 1 98.25 95 MET A CA 1
ATOM 742 C C . MET A 1 95 ? 4.777 0.879 8.359 1 98.25 95 MET A C 1
ATOM 744 O O . MET A 1 95 ? 3.947 0.162 7.797 1 98.25 95 MET A O 1
ATOM 748 N N . LYS A 1 96 ? 4.957 0.922 9.672 1 98.06 96 LYS A N 1
ATOM 749 C CA . LYS A 1 96 ? 4.004 0.479 10.68 1 98.06 96 LYS A CA 1
ATOM 750 C C . LYS A 1 96 ? 3.693 1.6 11.672 1 98.06 96 LYS A C 1
ATOM 752 O O . LYS A 1 96 ? 4.375 1.74 12.688 1 98.06 96 LYS A O 1
ATOM 757 N N . ASN A 1 97 ? 2.592 2.268 11.43 1 98.12 97 ASN A N 1
ATOM 758 C CA . ASN A 1 97 ? 2.35 3.527 12.125 1 98.12 97 ASN A CA 1
ATOM 759 C C . ASN A 1 97 ? 1.374 3.35 13.281 1 98.12 97 ASN A C 1
ATOM 761 O O . ASN A 1 97 ? 0.653 2.352 13.344 1 98.12 97 ASN A O 1
ATOM 765 N N . ARG A 1 98 ? 1.517 4.242 14.203 1 98.44 98 ARG A N 1
ATOM 766 C CA . ARG A 1 98 ? 0.561 4.391 15.297 1 98.44 98 ARG A CA 1
ATOM 767 C C . ARG A 1 98 ? -0.4 5.543 15.031 1 98.44 98 ARG A C 1
ATOM 769 O O . ARG A 1 98 ? 0.031 6.68 14.812 1 98.44 98 ARG A O 1
ATOM 776 N N . TYR A 1 99 ? -1.657 5.254 15.055 1 98.12 99 TYR A N 1
ATOM 777 C CA . TYR A 1 99 ? -2.693 6.258 14.844 1 98.12 99 TYR A CA 1
ATOM 778 C C . TYR A 1 99 ? -3.598 6.371 16.062 1 98.12 99 TYR A C 1
ATOM 780 O O . TYR A 1 99 ? -3.725 5.422 16.844 1 98.12 99 TYR A O 1
ATOM 788 N N . ASN A 1 100 ? -4.121 7.516 16.234 1 98.44 100 ASN A N 1
ATOM 789 C CA . ASN A 1 100 ? -5.262 7.723 17.109 1 98.44 100 ASN A CA 1
ATOM 790 C C . ASN A 1 100 ? -6.562 7.863 16.328 1 98.44 100 ASN A C 1
ATOM 792 O O . ASN A 1 100 ? -6.664 8.703 15.438 1 98.44 100 ASN A O 1
ATOM 796 N N . VAL A 1 101 ? -7.477 7 16.594 1 96.75 101 VAL A N 1
ATOM 797 C CA . VAL A 1 101 ? -8.797 7.031 15.977 1 96.75 101 VAL A CA 1
ATOM 798 C C . VAL A 1 101 ? -9.867 7.238 17.047 1 96.75 101 VAL A C 1
ATOM 800 O O . VAL A 1 101 ? -10.242 6.293 17.75 1 96.75 101 VAL A O 1
ATOM 803 N N . HIS A 1 102 ? -10.367 8.453 17.172 1 95.25 102 HIS A N 1
ATOM 804 C CA . HIS A 1 102 ? -11.344 8.82 18.188 1 95.25 102 HIS A CA 1
ATOM 805 C C . HIS A 1 102 ? -10.938 8.312 19.562 1 95.25 102 HIS A C 1
ATOM 807 O O . HIS A 1 102 ? -11.719 7.633 20.234 1 95.25 102 HIS A O 1
ATOM 813 N N . SER A 1 103 ? -9.727 8.562 19.969 1 92.69 103 SER A N 1
ATOM 814 C CA . SER A 1 103 ? -9.156 8.328 21.297 1 92.69 103 SER A CA 1
ATOM 815 C C . SER A 1 103 ? -8.828 6.855 21.5 1 92.69 103 SER A C 1
ATOM 817 O O . SER A 1 103 ? -8.555 6.426 22.625 1 92.69 103 SER A O 1
ATOM 819 N N . GLU A 1 104 ? -8.953 6.074 20.5 1 96.25 104 GLU A N 1
ATOM 820 C CA . GLU A 1 104 ? -8.445 4.703 20.516 1 96.25 104 GLU A CA 1
ATOM 821 C C . GLU A 1 104 ? -7.191 4.57 19.656 1 96.25 104 GLU A C 1
ATOM 823 O O . GLU A 1 104 ? -7.137 5.098 18.547 1 96.25 104 GLU A O 1
ATOM 828 N N . VAL A 1 105 ? -6.285 3.842 20.188 1 97.06 105 VAL A N 1
ATOM 829 C CA . VAL A 1 105 ? -4.996 3.744 19.516 1 97.06 105 VAL A CA 1
ATOM 830 C C . VAL A 1 105 ? -4.996 2.545 18.578 1 97.06 105 VAL A C 1
ATOM 832 O O . VAL A 1 105 ? -5.43 1.453 18.938 1 97.06 105 VAL A O 1
ATOM 835 N N . LEU A 1 106 ? -4.648 2.781 17.375 1 96.44 106 LEU A N 1
ATOM 836 C CA . LEU A 1 106 ? -4.34 1.744 16.391 1 96.44 106 LEU A CA 1
ATOM 837 C C . LEU A 1 106 ? -2.834 1.596 16.219 1 96.44 106 LEU A C 1
ATOM 839 O O . LEU A 1 106 ? -2.191 2.449 15.594 1 96.44 106 LEU A O 1
ATOM 843 N N . GLU A 1 107 ? -2.316 0.492 16.703 1 95.88 107 GLU A N 1
ATOM 844 C CA . GLU A 1 107 ? -0.874 0.268 16.703 1 95.88 107 GLU A CA 1
ATOM 845 C C . GLU A 1 107 ? -0.436 -0.533 15.477 1 95.88 107 GLU A C 1
ATOM 847 O O . GLU A 1 107 ? -1.209 -1.329 14.945 1 95.88 107 GLU A O 1
ATOM 852 N N . ASP A 1 108 ? 0.781 -0.294 15.133 1 95.94 108 ASP A N 1
ATOM 853 C CA . ASP A 1 108 ? 1.476 -1.095 14.133 1 95.94 108 ASP A CA 1
ATOM 854 C C . ASP A 1 108 ? 0.641 -1.226 12.859 1 95.94 108 ASP A C 1
ATOM 856 O O . ASP A 1 108 ? 0.464 -2.328 12.336 1 95.94 108 ASP A O 1
ATOM 860 N N . PHE A 1 109 ? -0 -0.11 12.445 1 96.69 109 PHE A N 1
ATOM 861 C CA . PHE A 1 109 ? -0.813 -0.084 11.234 1 96.69 109 PHE A CA 1
ATOM 862 C C . PHE A 1 109 ? 0.067 -0.117 9.992 1 96.69 109 PHE A C 1
ATOM 864 O O . PHE A 1 109 ? 0.834 0.816 9.742 1 96.69 109 PHE A O 1
ATOM 871 N N . PRO A 1 110 ? -0.056 -1.167 9.219 1 97.38 110 PRO A N 1
ATOM 872 C CA . PRO A 1 110 ? 0.823 -1.291 8.055 1 97.38 110 PRO A CA 1
ATOM 873 C C . PRO A 1 110 ? 0.382 -0.411 6.887 1 97.38 110 PRO A C 1
ATOM 875 O O . PRO A 1 110 ? -0.788 -0.435 6.496 1 97.38 110 PRO A O 1
ATOM 878 N N . GLU A 1 111 ? 1.274 0.334 6.27 1 97.62 111 GLU A N 1
ATOM 879 C CA . GLU A 1 111 ? 1.031 1.135 5.074 1 97.62 111 GLU A CA 1
ATOM 880 C C . GLU A 1 111 ? 2.332 1.424 4.328 1 97.62 111 GLU A C 1
ATOM 882 O O . GLU A 1 111 ? 3.42 1.255 4.883 1 97.62 111 GLU A O 1
ATOM 887 N N . THR A 1 112 ? 2.26 1.692 3.096 1 98.5 112 THR A N 1
ATOM 888 C CA . THR A 1 112 ? 3.398 2.16 2.312 1 98.5 112 THR A CA 1
ATOM 889 C C . THR A 1 112 ? 3.111 3.533 1.71 1 98.5 112 THR A C 1
ATOM 891 O O . THR A 1 112 ? 1.959 3.865 1.425 1 98.5 112 THR A O 1
ATOM 894 N N . LEU A 1 113 ? 4.152 4.254 1.57 1 98.62 113 LEU A N 1
ATOM 895 C CA . LEU A 1 113 ? 4.129 5.559 0.921 1 98.62 113 LEU A CA 1
ATOM 896 C C . LEU A 1 113 ? 5.023 5.57 -0.313 1 98.62 113 LEU A C 1
ATOM 898 O O . LEU A 1 113 ? 6.137 5.043 -0.281 1 98.62 113 LEU A O 1
ATOM 902 N N . VAL A 1 114 ? 4.516 6.109 -1.372 1 98.75 114 VAL A N 1
ATOM 903 C CA . VAL A 1 114 ? 5.348 6.547 -2.488 1 98.75 114 VAL A CA 1
ATOM 904 C C . VAL A 1 114 ? 5.281 8.062 -2.617 1 98.75 114 VAL A C 1
ATOM 906 O O . VAL A 1 114 ? 4.207 8.633 -2.838 1 98.75 114 VAL A O 1
ATOM 909 N N . ALA A 1 115 ? 6.398 8.695 -2.48 1 98.81 115 ALA A N 1
ATOM 910 C CA . ALA A 1 115 ? 6.477 10.148 -2.586 1 98.81 115 ALA A CA 1
ATOM 911 C C . ALA A 1 115 ? 7.457 10.57 -3.676 1 98.81 115 ALA A C 1
ATOM 913 O O . ALA A 1 115 ? 8.578 10.062 -3.738 1 98.81 115 ALA A O 1
ATOM 914 N N . THR A 1 116 ? 7.023 11.438 -4.512 1 98.75 116 THR A N 1
ATOM 915 C CA . THR A 1 116 ? 7.875 12.008 -5.547 1 98.75 116 THR A CA 1
ATOM 916 C C . THR A 1 116 ? 8.172 13.477 -5.254 1 98.75 116 THR A C 1
ATOM 918 O O . THR A 1 116 ? 7.281 14.227 -4.844 1 98.75 116 THR A O 1
ATOM 921 N N . PHE A 1 117 ? 9.383 13.828 -5.492 1 98.75 117 PHE A N 1
ATOM 922 C CA . PHE A 1 117 ? 9.836 15.188 -5.219 1 98.75 117 PHE A CA 1
ATOM 923 C C . PHE A 1 117 ? 10.258 15.891 -6.5 1 98.75 117 PHE A C 1
ATOM 925 O O . PHE A 1 117 ? 10.578 15.242 -7.496 1 98.75 117 PHE A O 1
ATOM 932 N N . ASP A 1 118 ? 10.219 17.203 -6.484 1 98.19 118 ASP A N 1
ATOM 933 C CA . ASP A 1 118 ? 10.828 17.984 -7.566 1 98.19 118 ASP A CA 1
ATOM 934 C C . ASP A 1 118 ? 12.227 18.453 -7.18 1 98.19 118 ASP A C 1
ATOM 936 O O . ASP A 1 118 ? 12.734 18.109 -6.117 1 98.19 118 ASP A O 1
ATOM 940 N N . ASP A 1 119 ? 12.82 19.172 -8.062 1 96.56 119 ASP A N 1
ATOM 941 C CA . ASP A 1 119 ? 14.219 19.578 -7.898 1 96.56 119 ASP A CA 1
ATOM 942 C C . ASP A 1 119 ? 14.383 20.516 -6.711 1 96.56 119 ASP A C 1
ATOM 944 O O . ASP A 1 119 ? 15.492 20.688 -6.199 1 96.56 119 ASP A O 1
ATOM 948 N N . GLU A 1 120 ? 13.328 21.156 -6.297 1 96.81 120 GLU A N 1
ATOM 949 C CA . GLU A 1 120 ? 13.383 22.078 -5.168 1 96.81 120 GLU A CA 1
ATOM 950 C C . GLU A 1 120 ? 13.148 21.344 -3.848 1 96.81 120 GLU A C 1
ATOM 952 O O . GLU A 1 120 ? 13.188 21.953 -2.777 1 96.81 120 GLU A O 1
ATOM 957 N N . GLY A 1 121 ? 12.867 20.047 -3.943 1 97.5 121 GLY A N 1
ATOM 958 C CA . GLY A 1 121 ? 12.648 19.266 -2.744 1 97.5 121 GLY A CA 1
ATOM 959 C C . GLY A 1 121 ? 11.203 19.281 -2.271 1 97.5 121 GLY A C 1
ATOM 960 O O . GLY A 1 121 ? 10.914 18.906 -1.132 1 97.5 121 GLY A O 1
ATOM 961 N N . LEU A 1 122 ? 10.32 19.734 -3.115 1 98.69 122 LEU A N 1
ATOM 962 C CA . LEU A 1 122 ? 8.906 19.734 -2.781 1 98.69 122 LEU A CA 1
ATOM 963 C C . LEU A 1 122 ? 8.227 18.469 -3.291 1 98.69 122 LEU A C 1
ATOM 965 O O . LEU A 1 122 ? 8.578 17.953 -4.355 1 98.69 122 LEU A O 1
ATOM 969 N N . ILE A 1 123 ? 7.254 18.016 -2.549 1 98.81 123 ILE A N 1
ATOM 970 C CA . ILE A 1 123 ? 6.539 16.797 -2.918 1 98.81 123 ILE A CA 1
ATOM 971 C C . ILE A 1 123 ? 5.523 17.109 -4.016 1 98.81 123 ILE A C 1
ATOM 973 O O . ILE A 1 123 ? 4.645 17.953 -3.834 1 98.81 123 ILE A O 1
ATOM 977 N N . THR A 1 124 ? 5.633 16.406 -5.105 1 98.81 124 THR A N 1
ATOM 978 C CA . THR A 1 124 ? 4.707 16.578 -6.219 1 98.81 124 THR A CA 1
ATOM 979 C C . THR A 1 124 ? 3.625 15.508 -6.191 1 98.81 124 THR A C 1
ATOM 981 O O . THR A 1 124 ? 2.504 15.734 -6.648 1 98.81 124 THR A O 1
ATOM 984 N N . ASN A 1 125 ? 3.943 14.344 -5.73 1 98.62 125 ASN A N 1
ATOM 985 C CA . ASN A 1 125 ? 3.021 13.219 -5.59 1 98.62 125 ASN A CA 1
ATOM 986 C C . ASN A 1 125 ? 3.203 12.508 -4.254 1 98.62 125 ASN A C 1
ATOM 988 O O . ASN A 1 125 ? 4.332 12.258 -3.826 1 98.62 125 ASN A O 1
ATOM 992 N N . PHE A 1 126 ? 2.172 12.32 -3.59 1 98.5 126 PHE A N 1
ATOM 993 C CA . PHE A 1 126 ? 2.102 11.633 -2.307 1 98.5 126 PHE A CA 1
ATOM 994 C C . PHE A 1 126 ? 0.996 10.586 -2.312 1 98.5 126 PHE A C 1
ATOM 996 O O . PHE A 1 126 ? -0.189 10.922 -2.303 1 98.5 126 PHE A O 1
ATOM 1003 N N . SER A 1 127 ? 1.387 9.273 -2.32 1 98.12 127 SER A N 1
ATOM 1004 C CA . SER A 1 127 ? 0.419 8.188 -2.42 1 98.12 127 SER A CA 1
ATOM 1005 C C . SER A 1 127 ? 0.572 7.199 -1.266 1 98.12 127 SER A C 1
ATOM 1007 O O . SER A 1 127 ? 1.602 6.531 -1.145 1 98.12 127 SER A O 1
ATOM 1009 N N . LEU A 1 128 ? -0.451 7.145 -0.478 1 97.88 128 LEU A N 1
ATOM 1010 C CA . LEU A 1 128 ? -0.469 6.18 0.619 1 97.88 128 LEU A CA 1
ATOM 1011 C C . LEU A 1 128 ? -1.25 4.93 0.23 1 97.88 128 LEU A C 1
ATOM 1013 O O . LEU A 1 128 ? -2.371 5.023 -0.275 1 97.88 128 LEU A O 1
ATOM 1017 N N . TYR A 1 129 ? -0.638 3.82 0.427 1 97.62 129 TYR A N 1
ATOM 1018 C CA . TYR A 1 129 ? -1.279 2.533 0.181 1 97.62 129 TYR A CA 1
ATOM 1019 C C . TYR A 1 129 ? -1.506 1.778 1.485 1 97.62 129 TYR A C 1
ATOM 1021 O O . TYR A 1 129 ? -0.556 1.499 2.221 1 97.62 129 TYR A O 1
ATOM 1029 N N . CYS A 1 130 ? -2.723 1.459 1.742 1 95.62 130 CYS A N 1
ATOM 1030 C CA . CYS A 1 130 ? -3.092 0.683 2.92 1 95.62 130 CYS A CA 1
ATOM 1031 C C . CYS A 1 130 ? -4.52 0.164 2.805 1 95.62 130 CYS A C 1
ATOM 1033 O O . CYS A 1 130 ? -5.258 0.561 1.903 1 95.62 130 CYS A O 1
ATOM 1035 N N . CYS A 1 131 ? -4.812 -0.771 3.658 1 92.19 131 CYS A N 1
ATOM 1036 C CA . CYS A 1 131 ? -6.203 -1.143 3.898 1 92.19 131 CYS A CA 1
ATOM 1037 C C . CYS A 1 131 ? -6.789 -0.346 5.059 1 92.19 131 CYS A C 1
ATOM 1039 O O . CYS A 1 131 ? -6.383 -0.526 6.207 1 92.19 131 CYS A O 1
ATOM 1041 N N . LYS A 1 132 ? -7.758 0.379 4.77 1 90.19 132 LYS A N 1
ATOM 1042 C CA . LYS A 1 132 ? -8.281 1.291 5.781 1 90.19 132 LYS A CA 1
ATOM 1043 C C . LYS A 1 132 ? -9.445 0.658 6.543 1 90.19 132 LYS A C 1
ATOM 1045 O O . LYS A 1 132 ? -10.047 1.293 7.414 1 90.19 132 LYS A O 1
ATOM 1050 N N . SER A 1 133 ? -9.719 -0.51 6.34 1 85.44 133 SER A N 1
ATOM 1051 C CA . SER A 1 133 ? -10.914 -1.141 6.902 1 85.44 133 SER A CA 1
ATOM 1052 C C . SER A 1 133 ? -10.922 -1.039 8.422 1 85.44 133 SER A C 1
ATOM 1054 O O . SER A 1 133 ? -11.953 -0.722 9.016 1 85.44 133 SER A O 1
ATOM 1056 N N . ASN A 1 134 ? -9.781 -1.287 9.023 1 86 134 ASN A N 1
ATOM 1057 C CA . ASN A 1 134 ? -9.711 -1.226 10.477 1 86 134 ASN A CA 1
ATOM 1058 C C . ASN A 1 134 ? -10 0.182 10.992 1 86 134 ASN A C 1
ATOM 1060 O O . ASN A 1 134 ? -10.695 0.353 11.992 1 86 134 ASN A O 1
ATOM 1064 N N . VAL A 1 135 ? -9.469 1.126 10.336 1 90.69 135 VAL A N 1
ATOM 1065 C CA . VAL A 1 135 ? -9.688 2.52 10.711 1 90.69 135 VAL A CA 1
ATOM 1066 C C . VAL A 1 135 ? -11.164 2.867 10.562 1 90.69 135 VAL A C 1
ATOM 1068 O O . VAL A 1 135 ? -11.758 3.473 11.461 1 90.69 135 VAL A O 1
ATOM 1071 N N . LEU A 1 136 ? -11.75 2.467 9.492 1 88.75 136 LEU A N 1
ATOM 1072 C CA . LEU A 1 136 ? -13.148 2.783 9.219 1 88.75 136 LEU A CA 1
ATOM 1073 C C . LEU A 1 136 ? -14.062 2.117 10.242 1 88.75 136 LEU A C 1
ATOM 1075 O O . LEU A 1 136 ? -15.062 2.705 10.664 1 88.75 136 LEU A O 1
ATOM 1079 N N . ILE A 1 137 ? -13.75 0.912 10.594 1 86.19 137 ILE A N 1
ATOM 1080 C CA . ILE A 1 137 ? -14.508 0.202 11.617 1 86.19 137 ILE A CA 1
ATOM 1081 C C . ILE A 1 137 ? -14.445 0.972 12.938 1 86.19 137 ILE A C 1
ATOM 1083 O O . ILE A 1 137 ? -15.469 1.135 13.617 1 86.19 137 ILE A O 1
ATOM 1087 N N . MET A 1 138 ? -13.297 1.419 13.25 1 90.06 138 MET A N 1
ATOM 1088 C CA . MET A 1 138 ? -13.125 2.176 14.484 1 90.06 138 MET A CA 1
ATOM 1089 C C . MET A 1 138 ? -13.898 3.488 14.438 1 90.06 138 MET A C 1
ATOM 1091 O O . MET A 1 138 ? -14.523 3.883 15.422 1 90.06 138 MET A O 1
ATOM 1095 N N . ILE A 1 139 ? -13.867 4.156 13.344 1 91.62 139 ILE A N 1
ATOM 1096 C CA . ILE A 1 139 ? -14.609 5.402 13.18 1 91.62 139 ILE A CA 1
ATOM 1097 C C . ILE A 1 139 ? -16.109 5.137 13.32 1 91.62 139 ILE A C 1
ATOM 1099 O O . ILE A 1 139 ? -16.812 5.883 14.008 1 91.62 139 ILE A O 1
ATOM 1103 N N . GLN A 1 140 ? -16.484 4.109 12.656 1 87.38 140 GLN A N 1
ATOM 1104 C CA . GLN A 1 140 ? -17.891 3.75 12.727 1 87.38 140 GLN A CA 1
ATOM 1105 C C . GLN A 1 140 ? -18.312 3.439 14.164 1 87.38 140 GLN A C 1
ATOM 1107 O O . GLN A 1 140 ? -19.391 3.83 14.594 1 87.38 140 GLN A O 1
ATOM 1112 N N . LYS A 1 141 ? -17.562 2.693 14.828 1 87.06 141 LYS A N 1
ATOM 1113 C CA . LYS A 1 141 ? -17.828 2.389 16.234 1 87.06 141 LYS A CA 1
ATOM 1114 C C . LYS A 1 141 ? -17.969 3.666 17.047 1 87.06 141 LYS A C 1
ATOM 1116 O O . LYS A 1 141 ? -18.844 3.764 17.922 1 87.06 141 LYS A O 1
ATOM 1121 N N . ALA A 1 142 ? -17.172 4.602 16.766 1 90.62 142 ALA A N 1
ATOM 1122 C CA . ALA A 1 142 ? -17.109 5.828 17.562 1 90.62 142 ALA A CA 1
ATOM 1123 C C . ALA A 1 142 ? -18.234 6.777 17.188 1 90.62 142 ALA A C 1
ATOM 1125 O O . ALA A 1 142 ? -18.734 7.52 18.031 1 90.62 142 ALA A O 1
ATOM 1126 N N . THR A 1 143 ? -18.609 6.773 15.906 1 90.31 143 THR A N 1
ATOM 1127 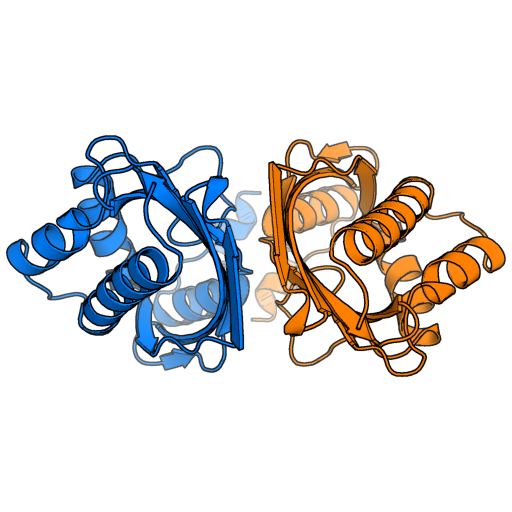C CA . THR A 1 143 ? -19.484 7.836 15.445 1 90.31 143 THR A CA 1
ATOM 1128 C C . THR A 1 143 ? -20.875 7.281 15.094 1 90.31 143 THR A C 1
ATOM 1130 O O . THR A 1 143 ? -21.828 8.039 14.953 1 90.31 143 THR A O 1
ATOM 1133 N N . GLY A 1 144 ? -20.891 6.023 14.82 1 82.75 144 GLY A N 1
ATOM 1134 C CA . GLY A 1 144 ? -22.109 5.414 14.328 1 82.75 144 GLY A CA 1
ATOM 1135 C C . GLY A 1 144 ? -22.266 5.516 12.82 1 82.75 144 GLY A C 1
ATOM 1136 O O . GLY A 1 144 ? -23.188 4.938 12.25 1 82.75 144 GLY A O 1
ATOM 1137 N N . ASN A 1 145 ? -21.312 6.297 12.211 1 76.06 145 ASN A N 1
ATOM 1138 C CA . ASN A 1 145 ? -21.359 6.508 10.766 1 76.06 145 ASN A CA 1
ATOM 1139 C C . ASN A 1 145 ? -20.266 5.742 10.047 1 76.06 145 ASN A C 1
ATOM 1141 O O . ASN A 1 145 ? -19.141 5.652 10.547 1 76.06 145 ASN A O 1
ATOM 1145 N N . GLY A 1 146 ? -20.656 5.086 8.953 1 67.19 146 GLY A N 1
ATOM 1146 C CA . GLY A 1 146 ? -19.609 4.426 8.18 1 67.19 146 GLY A CA 1
ATOM 1147 C C . GLY A 1 146 ? -20.156 3.371 7.23 1 67.19 146 GLY A C 1
ATOM 1148 O O . GLY A 1 146 ? -21.344 3.053 7.262 1 67.19 146 GLY A O 1
ATOM 1149 N N . PRO A 1 147 ? -19.281 3.162 6.273 1 59.25 147 PRO A N 1
ATOM 1150 C CA . PRO A 1 147 ? -19.719 2.252 5.211 1 59.25 147 PRO A CA 1
ATOM 1151 C C . PRO A 1 147 ? -20.188 0.9 5.746 1 59.25 147 PRO A C 1
ATOM 1153 O O . PRO A 1 147 ? -20.891 0.168 5.055 1 59.25 147 PRO A O 1
ATOM 1156 N N . PHE A 1 148 ? -19.828 0.73 6.898 1 56.78 148 PHE A N 1
ATOM 1157 C CA . PHE A 1 148 ? -20.203 -0.566 7.457 1 56.78 148 PHE A CA 1
ATOM 1158 C C . PHE A 1 148 ? -21.422 -0.444 8.359 1 56.78 148 PHE A C 1
ATOM 1160 O O . PHE A 1 148 ? -21.734 -1.366 9.117 1 56.78 148 PHE A O 1
ATOM 1167 N N . SER A 1 149 ? -21.922 0.74 8.133 1 52.5 149 SER A N 1
ATOM 1168 C CA . SER A 1 149 ? -23.156 0.958 8.906 1 52.5 149 SER A CA 1
ATOM 1169 C C . SER A 1 149 ? -24.359 0.333 8.211 1 52.5 149 SER A C 1
ATOM 1171 O O . SER A 1 149 ? -24.328 0.081 7.008 1 52.5 149 SER A O 1
ATOM 1173 N N . ALA A 1 150 ? -25.25 -0.095 9.094 1 48.38 150 ALA A N 1
ATOM 1174 C CA . ALA A 1 150 ? -26.531 -0.596 8.609 1 48.38 150 ALA A CA 1
ATOM 1175 C C . ALA A 1 150 ? -27.094 0.312 7.52 1 48.38 150 ALA A C 1
ATOM 1177 O O . ALA A 1 150 ? -27.641 -0.168 6.52 1 48.38 150 ALA A O 1
ATOM 1178 N N . GLN A 1 151 ? -26.984 1.516 7.73 1 43.59 151 GLN A N 1
ATOM 1179 C CA . GLN A 1 151 ? -27.562 2.484 6.805 1 43.59 151 GLN A CA 1
ATOM 1180 C C . GLN A 1 151 ? -26.828 2.465 5.465 1 43.59 151 GLN A C 1
ATOM 1182 O O . GLN A 1 151 ? -27.453 2.566 4.406 1 43.59 151 GLN A O 1
ATOM 1187 N N . GLU A 1 152 ? -25.625 2.445 5.473 1 48.34 152 GLU A N 1
ATOM 1188 C CA . GLU A 1 152 ? -24.859 2.514 4.234 1 48.34 152 GLU A CA 1
ATOM 1189 C C . GLU A 1 152 ? -24.922 1.191 3.475 1 48.34 152 GLU A C 1
ATOM 1191 O O . GLU A 1 152 ? -24.906 1.175 2.242 1 48.34 152 GLU A O 1
ATOM 1196 N N . MET A 1 153 ? -25.031 0.182 4.195 1 46.28 153 MET A N 1
ATOM 1197 C CA . MET A 1 153 ? -25.109 -1.14 3.58 1 46.28 153 MET A CA 1
ATOM 1198 C C . MET A 1 153 ? -26.375 -1.285 2.748 1 46.28 153 MET A C 1
ATOM 1200 O O . MET A 1 153 ? -26.469 -2.176 1.899 1 46.28 153 MET A O 1
ATOM 1204 N N . THR A 1 154 ? -27.266 -0.525 2.932 1 41.25 154 THR A N 1
ATOM 1205 C CA . THR A 1 154 ? -28.516 -0.552 2.178 1 41.25 154 THR A CA 1
ATOM 1206 C C . THR A 1 154 ? -28.391 0.262 0.894 1 41.25 154 THR A C 1
ATOM 1208 O O . THR A 1 154 ? -29.281 0.234 0.045 1 41.25 154 THR A O 1
ATOM 1211 N N . LYS A 1 155 ? -27.344 0.849 0.828 1 42.56 155 LYS A N 1
ATOM 1212 C CA . LYS A 1 155 ? -27.281 1.677 -0.373 1 42.56 155 LYS A CA 1
ATOM 1213 C C . LYS A 1 155 ? -26.703 0.899 -1.549 1 42.56 155 LYS A C 1
ATOM 1215 O O . LYS A 1 155 ? -26.719 1.377 -2.686 1 42.56 155 LYS A O 1
ATOM 1220 N N . TRP A 1 156 ? -26.125 -0.152 -1.156 1 38.28 156 TRP A N 1
ATOM 1221 C CA . TRP A 1 156 ? -25.531 -0.901 -2.258 1 38.28 156 TRP A CA 1
ATOM 1222 C C . TRP A 1 156 ? -26.312 -2.184 -2.527 1 38.28 156 TRP A C 1
ATOM 1224 O O . TRP A 1 156 ? -26.812 -2.822 -1.598 1 38.28 156 TRP A O 1
ATOM 1234 N N . MET B 1 1 ? 25.219 -11.305 -2.566 1 86.06 1 MET B N 1
ATOM 1235 C CA . MET B 1 1 ? 24.188 -10.273 -2.762 1 86.06 1 MET B CA 1
ATOM 1236 C C . MET B 1 1 ? 23.812 -10.156 -4.234 1 86.06 1 MET B C 1
ATOM 1238 O O . MET B 1 1 ? 24.688 -10.117 -5.102 1 86.06 1 MET B O 1
ATOM 1242 N N . LEU B 1 2 ? 22.562 -10.25 -4.43 1 91.88 2 LEU B N 1
ATOM 1243 C CA . LEU B 1 2 ? 22.094 -10.211 -5.809 1 91.88 2 LEU B CA 1
ATOM 1244 C C . LEU B 1 2 ? 22 -8.773 -6.309 1 91.88 2 LEU B C 1
ATOM 1246 O O . LEU B 1 2 ? 21.734 -7.855 -5.527 1 91.88 2 LEU B O 1
ATOM 1250 N N . SER B 1 3 ? 22.312 -8.602 -7.527 1 96 3 SER B N 1
ATOM 1251 C CA . SER B 1 3 ? 22.219 -7.273 -8.133 1 96 3 SER B CA 1
ATOM 1252 C C . SER B 1 3 ? 20.766 -6.852 -8.305 1 96 3 SER B C 1
ATOM 1254 O O . SER B 1 3 ? 19.859 -7.688 -8.297 1 96 3 SER B O 1
ATOM 1256 N N . ALA B 1 4 ? 20.547 -5.594 -8.547 1 95.38 4 ALA B N 1
ATOM 1257 C CA . ALA B 1 4 ? 19.219 -5.035 -8.789 1 95.38 4 ALA B CA 1
ATOM 1258 C C . ALA B 1 4 ? 18.578 -5.68 -10.016 1 95.38 4 ALA B C 1
ATOM 1260 O O . ALA B 1 4 ? 17.375 -5.988 -10 1 95.38 4 ALA B O 1
ATOM 1261 N N . GLY B 1 5 ? 19.344 -5.824 -11.039 1 96.44 5 GLY B N 1
ATOM 1262 C CA . GLY B 1 5 ? 18.828 -6.441 -12.25 1 96.44 5 GLY B CA 1
ATOM 1263 C C . GLY B 1 5 ? 18.328 -7.852 -12.031 1 96.44 5 GLY B C 1
ATOM 1264 O O . GLY B 1 5 ? 17.312 -8.25 -12.609 1 96.44 5 GLY B O 1
ATOM 1265 N N . ILE B 1 6 ? 19 -8.617 -11.234 1 97.69 6 ILE B N 1
ATOM 1266 C CA . ILE B 1 6 ? 18.578 -9.984 -10.945 1 97.69 6 ILE B CA 1
ATOM 1267 C C . ILE B 1 6 ? 17.297 -9.969 -10.125 1 97.69 6 ILE B C 1
ATOM 1269 O O . ILE B 1 6 ? 16.375 -10.734 -10.406 1 97.69 6 ILE B O 1
ATOM 1273 N N . LEU B 1 7 ? 17.219 -9.156 -9.133 1 98 7 LEU B N 1
ATOM 1274 C CA . LEU B 1 7 ? 16.031 -9.047 -8.305 1 98 7 LEU B CA 1
ATOM 1275 C C . LEU B 1 7 ? 14.82 -8.656 -9.148 1 98 7 LEU B C 1
ATOM 1277 O O . LEU B 1 7 ? 13.742 -9.25 -9.016 1 98 7 LEU B O 1
ATOM 1281 N N . GLU B 1 8 ? 15.016 -7.703 -10 1 97.69 8 GLU B N 1
ATOM 1282 C CA . GLU B 1 8 ? 13.953 -7.277 -10.906 1 97.69 8 GLU B CA 1
ATOM 1283 C C . GLU B 1 8 ? 13.5 -8.422 -11.812 1 97.69 8 GLU B C 1
ATOM 1285 O O . GLU B 1 8 ? 12.305 -8.633 -12.008 1 97.69 8 GLU B O 1
ATOM 1290 N N . SER B 1 9 ? 14.461 -9.102 -12.359 1 98 9 SER B N 1
ATOM 1291 C CA . SER B 1 9 ? 14.156 -10.211 -13.258 1 98 9 SER B CA 1
ATOM 1292 C C . SER B 1 9 ? 13.367 -11.305 -12.539 1 98 9 SER B C 1
ATOM 1294 O O . SER B 1 9 ? 12.438 -11.883 -13.109 1 98 9 SER B O 1
ATOM 1296 N N . ARG B 1 10 ? 13.742 -11.57 -11.352 1 98.19 10 ARG B N 1
ATOM 1297 C CA . ARG B 1 10 ? 13.055 -12.594 -10.57 1 98.19 10 ARG B CA 1
ATOM 1298 C C . ARG B 1 10 ? 11.617 -12.18 -10.273 1 98.19 10 ARG B C 1
ATOM 1300 O O . ARG B 1 10 ? 10.703 -13 -10.383 1 98.19 10 ARG B O 1
ATOM 1307 N N . LEU B 1 11 ? 11.438 -10.938 -9.891 1 98.69 11 LEU B N 1
ATOM 1308 C CA . LEU B 1 11 ? 10.086 -10.453 -9.617 1 98.69 11 LEU B CA 1
ATOM 1309 C C . LEU B 1 11 ? 9.234 -10.477 -10.883 1 98.69 11 LEU B C 1
ATOM 1311 O O . LEU B 1 11 ? 8.062 -10.867 -10.844 1 98.69 11 LEU B O 1
ATOM 1315 N N . ASN B 1 12 ? 9.867 -10.062 -12 1 98.56 12 ASN B N 1
ATOM 1316 C CA . ASN B 1 12 ? 9.148 -10.102 -13.273 1 98.56 12 ASN B CA 1
ATOM 1317 C C . ASN B 1 12 ? 8.742 -11.531 -13.641 1 98.56 12 ASN B C 1
ATOM 1319 O O . ASN B 1 12 ? 7.637 -11.758 -14.125 1 98.56 12 ASN B O 1
ATOM 1323 N N . ALA B 1 13 ? 9.633 -12.453 -13.43 1 98.62 13 ALA B N 1
ATOM 1324 C CA . ALA B 1 13 ? 9.328 -13.852 -13.711 1 98.62 13 ALA B CA 1
ATOM 1325 C C . ALA B 1 13 ? 8.164 -14.344 -12.859 1 98.62 13 ALA B C 1
ATOM 1327 O O . ALA B 1 13 ? 7.285 -15.062 -13.344 1 98.62 13 ALA B O 1
ATOM 1328 N N . LEU B 1 14 ? 8.164 -13.977 -11.641 1 98.69 14 LEU B N 1
ATOM 1329 C CA . LEU B 1 14 ? 7.062 -14.32 -10.75 1 98.69 14 LEU B CA 1
ATOM 1330 C C . LEU B 1 14 ? 5.738 -13.797 -11.297 1 98.69 14 LEU B C 1
ATOM 1332 O O . LEU B 1 14 ? 4.762 -14.547 -11.391 1 98.69 14 LEU B O 1
ATOM 1336 N N . TYR B 1 15 ? 5.668 -12.547 -11.609 1 98.75 15 TYR B N 1
ATOM 1337 C CA . TYR B 1 15 ? 4.414 -11.938 -12.031 1 98.75 15 TYR B CA 1
ATOM 1338 C C . TYR B 1 15 ? 3.977 -12.477 -13.391 1 98.75 15 TYR B C 1
ATOM 1340 O O . TYR B 1 15 ? 2.779 -12.602 -13.656 1 98.75 15 TYR B O 1
ATOM 1348 N N . ASN B 1 16 ? 4.977 -12.781 -14.258 1 98.62 16 ASN B N 1
ATOM 1349 C CA . ASN B 1 16 ? 4.617 -13.445 -15.516 1 98.62 16 ASN B CA 1
ATOM 1350 C C . ASN B 1 16 ? 3.865 -14.742 -15.266 1 98.62 16 ASN B C 1
ATOM 1352 O O . ASN B 1 16 ? 2.875 -15.031 -15.938 1 98.62 16 ASN B O 1
ATOM 1356 N N . GLN B 1 17 ? 4.301 -15.477 -14.336 1 98.56 17 GLN B N 1
ATOM 1357 C CA . GLN B 1 17 ? 3.605 -16.719 -14 1 98.56 17 GLN B CA 1
ATOM 1358 C C . GLN B 1 17 ? 2.252 -16.422 -13.359 1 98.56 17 GLN B C 1
ATOM 1360 O O . GLN B 1 17 ? 1.262 -17.094 -13.656 1 98.56 17 GLN B O 1
ATOM 1365 N N . LEU B 1 18 ? 2.234 -15.484 -12.477 1 98.62 18 LEU B N 1
ATOM 1366 C CA . LEU B 1 18 ? 0.989 -15.148 -11.797 1 98.62 18 LEU B CA 1
ATOM 1367 C C . LEU B 1 18 ? -0.086 -14.742 -12.797 1 98.62 18 LEU B C 1
ATOM 1369 O O . LEU B 1 18 ? -1.25 -15.125 -12.648 1 98.62 18 LEU B O 1
ATOM 1373 N N . GLU B 1 19 ? 0.278 -14 -13.789 1 98.62 19 GLU B N 1
ATOM 1374 C CA . GLU B 1 19 ? -0.647 -13.531 -14.82 1 98.62 19 GLU B CA 1
ATOM 1375 C C . GLU B 1 19 ? -1.239 -14.703 -15.602 1 98.62 19 GLU B C 1
ATOM 1377 O O . GLU B 1 19 ? -2.32 -14.586 -16.172 1 98.62 19 GLU B O 1
ATOM 1382 N N . ALA B 1 20 ? -0.542 -15.781 -15.578 1 98.38 20 ALA B N 1
ATOM 1383 C CA . ALA B 1 20 ? -0.98 -16.938 -16.359 1 98.38 20 ALA B CA 1
ATOM 1384 C C . ALA B 1 20 ? -1.88 -17.844 -15.531 1 98.38 20 ALA B C 1
ATOM 1386 O O . ALA B 1 20 ? -2.568 -18.719 -16.078 1 98.38 20 ALA B O 1
ATOM 1387 N N . LEU B 1 21 ? -1.854 -17.719 -14.25 1 98.56 21 LEU B N 1
ATOM 1388 C CA . LEU B 1 21 ? -2.623 -18.609 -13.375 1 98.56 21 LEU B CA 1
ATOM 1389 C C . LEU B 1 21 ? -4.105 -18.25 -13.422 1 98.56 21 LEU B C 1
ATOM 1391 O O . LEU B 1 21 ? -4.469 -17.094 -13.602 1 98.56 21 LEU B O 1
ATOM 1395 N N . ARG B 1 22 ? -4.891 -19.297 -13.305 1 98.19 22 ARG B N 1
ATOM 1396 C CA . ARG B 1 22 ? -6.352 -19.234 -13.305 1 98.19 22 ARG B CA 1
ATOM 1397 C C . ARG B 1 22 ? -6.945 -20.156 -12.25 1 98.19 22 ARG B C 1
ATOM 1399 O O . ARG B 1 22 ? -6.242 -21 -11.695 1 98.19 22 ARG B O 1
ATOM 1406 N N . PRO B 1 23 ? -8.25 -19.922 -12.008 1 95.81 23 PRO B N 1
ATOM 1407 C CA . PRO B 1 23 ? -8.891 -20.766 -10.992 1 95.81 23 PRO B CA 1
ATOM 1408 C C . PRO B 1 23 ? -8.758 -22.25 -11.289 1 95.81 23 PRO B C 1
ATOM 1410 O O . PRO B 1 23 ? -8.734 -23.078 -10.367 1 95.81 23 PRO B O 1
ATOM 1413 N N . ASP B 1 24 ? -8.648 -22.641 -12.477 1 96.81 24 ASP B N 1
ATOM 1414 C CA . ASP B 1 24 ? -8.586 -24.062 -12.828 1 96.81 24 ASP B CA 1
ATOM 1415 C C . ASP B 1 24 ? -7.148 -24.484 -13.125 1 96.81 24 ASP B C 1
ATOM 1417 O O . ASP B 1 24 ? -6.918 -25.562 -13.672 1 96.81 24 ASP B O 1
ATOM 1421 N N . SER B 1 25 ? -6.227 -23.672 -12.766 1 98.06 25 SER B N 1
ATOM 1422 C CA . SER B 1 25 ? -4.828 -24.047 -12.93 1 98.06 25 SER B CA 1
ATOM 1423 C C . SER B 1 25 ? -4.5 -25.328 -12.156 1 98.06 25 SER B C 1
ATOM 1425 O O . SER B 1 25 ? -5.035 -25.547 -11.07 1 98.06 25 SER B O 1
ATOM 1427 N N . SER B 1 26 ? -3.59 -26.141 -12.664 1 97.81 26 SER B N 1
ATOM 1428 C CA . SER B 1 26 ? -3.229 -27.422 -12.062 1 97.81 26 SER B CA 1
ATOM 1429 C C . SER B 1 26 ? -2.352 -27.219 -10.836 1 97.81 26 SER B C 1
ATOM 1431 O O . SER B 1 26 ? -1.756 -26.156 -10.648 1 97.81 26 SER B O 1
ATOM 1433 N N . ASP B 1 27 ? -2.225 -28.266 -10.094 1 96.44 27 ASP B N 1
ATOM 1434 C CA . ASP B 1 27 ? -1.339 -28.25 -8.93 1 96.44 27 ASP B CA 1
ATOM 1435 C C . ASP B 1 27 ? 0.109 -28 -9.352 1 96.44 27 ASP B C 1
ATOM 1437 O O . ASP B 1 27 ? 0.852 -27.312 -8.656 1 96.44 27 ASP B O 1
ATOM 1441 N N . ALA B 1 28 ? 0.422 -28.594 -10.414 1 97.75 28 ALA B N 1
ATOM 1442 C CA . ALA B 1 28 ? 1.789 -28.438 -10.898 1 97.75 28 ALA B CA 1
ATOM 1443 C C . ALA B 1 28 ? 2.098 -26.969 -11.219 1 97.75 28 ALA B C 1
ATOM 1445 O O . ALA B 1 28 ? 3.199 -26.484 -10.945 1 97.75 28 ALA B O 1
ATOM 1446 N N . GLU B 1 29 ? 1.168 -26.281 -11.852 1 98.38 29 GLU B N 1
ATOM 1447 C CA . GLU B 1 29 ? 1.344 -24.859 -12.164 1 98.38 29 GLU B CA 1
ATOM 1448 C C . GLU B 1 29 ? 1.48 -24.031 -10.891 1 98.38 29 GLU B C 1
ATOM 1450 O O . GLU B 1 29 ? 2.322 -23.141 -10.812 1 98.38 29 GLU B O 1
ATOM 1455 N N . LEU B 1 30 ? 0.694 -24.375 -9.898 1 98.38 30 LEU B N 1
ATOM 1456 C CA . LEU B 1 30 ? 0.723 -23.656 -8.641 1 98.38 30 LEU B CA 1
ATOM 1457 C C . LEU B 1 30 ? 2.02 -23.922 -7.883 1 98.38 30 LEU B C 1
ATOM 1459 O O . LEU B 1 30 ? 2.586 -23 -7.273 1 98.38 30 LEU B O 1
ATOM 1463 N N . LEU B 1 31 ? 2.439 -25.141 -7.918 1 98.12 31 LEU B N 1
ATOM 1464 C CA . LEU B 1 31 ? 3.703 -25.5 -7.277 1 98.12 31 LEU B CA 1
ATOM 1465 C C . LEU B 1 31 ? 4.871 -24.797 -7.961 1 98.12 31 LEU B C 1
ATOM 1467 O O . LEU B 1 31 ? 5.812 -24.359 -7.297 1 98.12 31 LEU B O 1
ATOM 1471 N N . SER B 1 32 ? 4.805 -24.734 -9.258 1 98.44 32 SER B N 1
ATOM 1472 C CA . SER B 1 32 ? 5.82 -23.984 -10 1 98.44 32 SER B CA 1
ATOM 1473 C C . SER B 1 32 ? 5.867 -22.531 -9.57 1 98.44 32 SER B C 1
ATOM 1475 O O . SER B 1 32 ? 6.949 -21.969 -9.391 1 98.44 32 SER B O 1
ATOM 1477 N N . PHE B 1 33 ? 4.738 -21.984 -9.422 1 98.75 33 PHE B N 1
ATOM 1478 C CA . PHE B 1 33 ? 4.664 -20.609 -8.93 1 98.75 33 PHE B CA 1
ATOM 1479 C C . PHE B 1 33 ? 5.262 -20.5 -7.535 1 98.75 33 PHE B C 1
ATOM 1481 O O . PHE B 1 33 ? 6.051 -19.594 -7.258 1 98.75 33 PHE B O 1
ATOM 1488 N N . ALA B 1 34 ? 4.91 -21.375 -6.684 1 98.62 34 ALA B N 1
ATOM 1489 C CA . ALA B 1 34 ? 5.352 -21.344 -5.293 1 98.62 34 ALA B CA 1
ATOM 1490 C C . ALA B 1 34 ? 6.863 -21.516 -5.191 1 98.62 34 ALA B C 1
ATOM 1492 O O . ALA B 1 34 ? 7.469 -21.172 -4.172 1 98.62 34 ALA B O 1
ATOM 1493 N N . SER B 1 35 ? 7.48 -22.016 -6.207 1 98.56 35 SER B N 1
ATOM 1494 C CA . SER B 1 35 ? 8.914 -22.266 -6.195 1 98.56 35 SER B CA 1
ATOM 1495 C C . SER B 1 35 ? 9.703 -20.969 -6.23 1 98.56 35 SER B C 1
ATOM 1497 O O . SER B 1 35 ? 10.914 -20.953 -5.984 1 98.56 35 SER B O 1
ATOM 1499 N N . PHE B 1 36 ? 9.07 -19.859 -6.527 1 98.75 36 PHE B N 1
ATOM 1500 C CA . PHE B 1 36 ? 9.727 -18.562 -6.457 1 98.75 36 PHE B CA 1
ATOM 1501 C C . PHE B 1 36 ? 9.945 -18.141 -5.008 1 98.75 36 PHE B C 1
ATOM 1503 O O . PHE B 1 36 ? 10.695 -17.203 -4.734 1 98.75 36 PHE B O 1
ATOM 1510 N N . PHE B 1 37 ? 9.266 -18.812 -4.07 1 98.88 37 PHE B N 1
ATOM 1511 C CA . PHE B 1 37 ? 9.281 -18.438 -2.666 1 98.88 37 PHE B CA 1
ATOM 1512 C C . PHE B 1 37 ? 10.203 -19.359 -1.869 1 98.88 37 PHE B C 1
ATOM 1514 O O . PHE B 1 37 ? 10.359 -20.531 -2.213 1 98.88 37 PHE B O 1
ATOM 1521 N N . ALA B 1 38 ? 10.797 -18.797 -0.85 1 98.75 38 ALA B N 1
ATOM 1522 C CA . ALA B 1 38 ? 11.531 -19.594 0.127 1 98.75 38 ALA B CA 1
ATOM 1523 C C . ALA B 1 38 ? 10.586 -20.531 0.88 1 98.75 38 ALA B C 1
ATOM 1525 O O . ALA B 1 38 ? 9.383 -20.281 0.961 1 98.75 38 ALA B O 1
ATOM 1526 N N . LYS B 1 39 ? 11.086 -21.578 1.463 1 98.19 39 LYS B N 1
ATOM 1527 C CA . LYS B 1 39 ? 10.273 -22.594 2.146 1 98.19 39 LYS B CA 1
ATOM 1528 C C . LYS B 1 39 ? 9.594 -22 3.377 1 98.19 39 LYS B C 1
ATOM 1530 O O . LYS B 1 39 ? 8.508 -22.438 3.762 1 98.19 39 LYS B O 1
ATOM 1535 N N . ASP B 1 40 ? 10.195 -21 3.971 1 97.56 40 ASP B N 1
ATOM 1536 C CA . ASP B 1 40 ? 9.633 -20.391 5.172 1 97.56 40 ASP B CA 1
ATOM 1537 C C . ASP B 1 40 ? 9.172 -18.969 4.891 1 97.56 40 ASP B C 1
ATOM 1539 O O . ASP B 1 40 ? 9.289 -18.094 5.75 1 97.56 40 ASP B O 1
ATOM 1543 N N . CYS B 1 41 ? 8.789 -18.75 3.678 1 98.69 41 CYS B N 1
ATOM 1544 C CA . CYS B 1 41 ? 8.375 -17.406 3.262 1 98.69 41 CYS B CA 1
ATOM 1545 C C . CYS B 1 41 ? 7.152 -16.953 4.047 1 98.69 41 CYS B C 1
ATOM 1547 O O . CYS B 1 41 ? 6.418 -17.766 4.602 1 98.69 41 CYS B O 1
ATOM 1549 N N . VAL B 1 42 ? 6.988 -15.641 4.188 1 98.56 42 VAL B N 1
ATOM 1550 C CA . VAL B 1 42 ? 5.832 -14.953 4.746 1 98.56 42 VAL B CA 1
ATOM 1551 C C . VAL B 1 42 ? 5.176 -14.094 3.672 1 98.56 42 VAL B C 1
ATOM 1553 O O . VAL B 1 42 ? 5.809 -13.195 3.113 1 98.56 42 VAL B O 1
ATOM 1556 N N . VAL B 1 43 ? 3.885 -14.406 3.418 1 97.69 43 VAL B N 1
ATOM 1557 C CA . VAL B 1 43 ? 3.262 -13.797 2.246 1 97.69 43 VAL B CA 1
ATOM 1558 C C . VAL B 1 43 ? 1.908 -13.203 2.629 1 97.69 43 VAL B C 1
ATOM 1560 O O . VAL B 1 43 ? 1.077 -13.883 3.24 1 97.69 43 VAL B O 1
ATOM 1563 N N . ASN B 1 44 ? 1.721 -11.969 2.268 1 95.19 44 ASN B N 1
ATOM 1564 C CA . ASN B 1 44 ? 0.424 -11.297 2.27 1 95.19 44 ASN B CA 1
ATOM 1565 C C . ASN B 1 44 ? -0.02 -10.93 0.855 1 95.19 44 ASN B C 1
ATOM 1567 O O . ASN B 1 44 ? 0.248 -9.828 0.381 1 95.19 44 ASN B O 1
ATOM 1571 N N . PHE B 1 45 ? -0.865 -11.797 0.228 1 90 45 PHE B N 1
ATOM 1572 C CA . PHE B 1 45 ? -1.208 -11.711 -1.187 1 90 45 PHE B CA 1
ATOM 1573 C C . PHE B 1 45 ? -2.311 -10.68 -1.413 1 90 45 PHE B C 1
ATOM 1575 O O . PHE B 1 45 ? -2.42 -10.109 -2.5 1 90 45 PHE B O 1
ATOM 1582 N N . GLU B 1 46 ? -3.154 -10.523 -0.528 1 88.25 46 GLU B N 1
ATOM 1583 C CA . GLU B 1 46 ? -4.348 -9.727 -0.771 1 88.25 46 GLU B CA 1
ATOM 1584 C C . GLU B 1 46 ? -4.148 -8.281 -0.303 1 88.25 46 GLU B C 1
ATOM 1586 O O . GLU B 1 46 ? -4.449 -7.34 -1.036 1 88.25 46 GLU B O 1
ATOM 1591 N N . SER B 1 47 ? -3.824 -8.211 0.855 1 90.44 47 SER B N 1
ATOM 1592 C CA . SER B 1 47 ? -3.52 -6.918 1.47 1 90.44 47 SER B CA 1
ATOM 1593 C C . SER B 1 47 ? -2.854 -7.102 2.83 1 90.44 47 SER B C 1
ATOM 1595 O O . SER B 1 47 ? -2.699 -8.227 3.307 1 90.44 47 SER B O 1
ATOM 1597 N N . MET B 1 48 ? -2.484 -6.035 3.396 1 90.5 48 MET B N 1
ATOM 1598 C CA . MET B 1 48 ? -1.88 -6.062 4.727 1 90.5 48 MET B CA 1
ATOM 1599 C C . MET B 1 48 ? -2.939 -5.883 5.809 1 90.5 48 MET B C 1
ATOM 1601 O O . MET B 1 48 ? -2.613 -5.574 6.957 1 90.5 48 MET B O 1
ATOM 1605 N N . ARG B 1 49 ? -4.145 -6.066 5.395 1 85.38 49 ARG B N 1
ATOM 1606 C CA . ARG B 1 49 ? -5.219 -6.047 6.383 1 85.38 49 ARG B CA 1
ATOM 1607 C C . ARG B 1 49 ? -5.008 -7.129 7.438 1 85.38 49 ARG B C 1
ATOM 1609 O O . ARG B 1 49 ? -5.23 -6.898 8.625 1 85.38 49 ARG B O 1
ATOM 1616 N N . GLU B 1 50 ? -4.586 -8.297 6.934 1 82.56 50 GLU B N 1
ATOM 1617 C CA . GLU B 1 50 ? -4.355 -9.438 7.82 1 82.56 50 GLU B CA 1
ATOM 1618 C C . GLU B 1 50 ? -2.865 -9.633 8.086 1 82.56 50 GLU B C 1
ATOM 1620 O O . GLU B 1 50 ? -2.375 -10.758 8.109 1 82.56 50 GLU B O 1
ATOM 1625 N N . ALA B 1 51 ? -2.221 -8.609 8.289 1 86.94 51 ALA B N 1
ATOM 1626 C CA . ALA B 1 51 ? -0.774 -8.633 8.477 1 86.94 51 ALA B CA 1
ATOM 1627 C C . ALA B 1 51 ? -0.391 -9.57 9.625 1 86.94 51 ALA B C 1
ATOM 1629 O O . ALA B 1 51 ? 0.703 -10.141 9.625 1 86.94 51 ALA B O 1
ATOM 1630 N N . ASN B 1 52 ? -1.252 -9.766 10.531 1 87.31 52 ASN B N 1
ATOM 1631 C CA . ASN B 1 52 ? -0.939 -10.57 11.703 1 87.31 52 ASN B CA 1
ATOM 1632 C C . ASN B 1 52 ? -1.164 -12.062 11.438 1 87.31 52 ASN B C 1
ATOM 1634 O O . ASN B 1 52 ? -0.725 -12.906 12.219 1 87.31 52 ASN B O 1
ATOM 1638 N N . GLU B 1 53 ? -1.808 -12.359 10.359 1 90.88 53 GLU B N 1
ATOM 1639 C CA . GLU B 1 53 ? -2.037 -13.742 9.961 1 90.88 53 GLU B CA 1
ATOM 1640 C C . GLU B 1 53 ? -1.588 -13.984 8.523 1 90.88 53 GLU B C 1
ATOM 1642 O O . GLU B 1 53 ? -2.391 -14.383 7.672 1 90.88 53 GLU B O 1
ATOM 1647 N N . PRO B 1 54 ? -0.368 -13.922 8.383 1 95.69 54 PRO B N 1
ATOM 1648 C CA . PRO B 1 54 ? 0.141 -14.094 7.023 1 95.69 54 PRO B CA 1
ATOM 1649 C C . PRO B 1 54 ? 0.127 -15.547 6.562 1 95.69 54 PRO B C 1
ATOM 1651 O O . PRO B 1 54 ? -0.033 -16.453 7.383 1 95.69 54 PRO B O 1
ATOM 1654 N N . THR B 1 55 ? 0.172 -15.727 5.277 1 97 55 THR B N 1
ATOM 1655 C CA . THR B 1 55 ? 0.433 -17.031 4.676 1 97 55 THR B CA 1
ATOM 1656 C C . THR B 1 55 ? 1.898 -17.422 4.848 1 97 55 THR B C 1
ATOM 1658 O O . THR B 1 55 ? 2.791 -16.594 4.668 1 97 55 THR B O 1
ATOM 1661 N N . ARG B 1 56 ? 2.125 -18.703 5.18 1 98 56 ARG B N 1
ATOM 1662 C CA . ARG B 1 56 ? 3.496 -19.125 5.422 1 98 56 ARG B CA 1
ATOM 1663 C C . ARG B 1 56 ? 3.844 -20.359 4.578 1 98 56 ARG B C 1
ATOM 1665 O O . ARG B 1 56 ? 3.023 -21.266 4.418 1 98 56 ARG B O 1
ATOM 1672 N N . GLY B 1 57 ? 5.039 -20.297 4.082 1 98.31 57 GLY B N 1
ATOM 1673 C CA . GLY B 1 57 ? 5.582 -21.438 3.355 1 98.31 57 GLY B CA 1
ATOM 1674 C C . GLY B 1 57 ? 4.949 -21.625 1.989 1 98.31 57 GLY B C 1
ATOM 1675 O O . GLY B 1 57 ? 3.916 -21.031 1.688 1 98.31 57 GLY B O 1
ATOM 1676 N N . ARG B 1 58 ? 5.562 -22.469 1.225 1 98.38 58 ARG B N 1
ATOM 1677 C CA . ARG B 1 58 ? 5.133 -22.688 -0.152 1 98.38 58 ARG B CA 1
ATOM 1678 C C . ARG B 1 58 ? 3.764 -23.359 -0.198 1 98.38 58 ARG B C 1
ATOM 1680 O O . ARG B 1 58 ? 2.934 -23.016 -1.047 1 98.38 58 ARG B O 1
ATOM 1687 N N . ASP B 1 59 ? 3.52 -24.266 0.703 1 97.88 59 ASP B N 1
ATOM 1688 C CA . ASP B 1 59 ? 2.203 -24.906 0.763 1 97.88 59 ASP B CA 1
ATOM 1689 C C . ASP B 1 59 ? 1.116 -23.875 1.06 1 97.88 59 ASP B C 1
ATOM 1691 O O . ASP B 1 59 ? 0.029 -23.922 0.48 1 97.88 59 ASP B O 1
ATOM 1695 N N . GLY B 1 60 ? 1.45 -23 2.01 1 97.88 60 GLY B N 1
ATOM 1696 C CA . GLY B 1 60 ? 0.522 -21.922 2.295 1 97.88 60 GLY B CA 1
ATOM 1697 C C . GLY B 1 60 ? 0.249 -21.031 1.093 1 97.88 60 GLY B C 1
ATOM 1698 O O . GLY B 1 60 ? -0.896 -20.641 0.848 1 97.88 60 GLY B O 1
ATOM 1699 N N . VAL B 1 61 ? 1.264 -20.75 0.361 1 98.12 61 VAL B N 1
ATOM 1700 C CA . VAL B 1 61 ? 1.151 -19.922 -0.838 1 98.12 61 VAL B CA 1
ATOM 1701 C C . VAL B 1 61 ? 0.207 -20.594 -1.837 1 98.12 61 VAL B C 1
ATOM 1703 O O . VAL B 1 61 ? -0.707 -19.953 -2.359 1 98.12 61 VAL B O 1
ATOM 1706 N N . VAL B 1 62 ? 0.419 -21.828 -2.074 1 98.06 62 VAL B N 1
ATOM 1707 C CA . VAL B 1 62 ? -0.412 -22.562 -3.018 1 98.06 62 VAL B CA 1
ATOM 1708 C C . VAL B 1 62 ? -1.865 -22.547 -2.551 1 98.06 62 VAL B C 1
ATOM 1710 O O . VAL B 1 62 ? -2.771 -22.25 -3.328 1 98.06 62 VAL B O 1
ATOM 1713 N N . ALA B 1 63 ? -2.09 -22.891 -1.312 1 97.38 63 ALA B N 1
ATOM 1714 C CA . ALA B 1 63 ? -3.441 -22.953 -0.763 1 97.38 63 ALA B CA 1
ATOM 1715 C C . ALA B 1 63 ? -4.125 -21.594 -0.844 1 97.38 63 ALA B C 1
ATOM 1717 O O . ALA B 1 63 ? -5.281 -21.5 -1.261 1 97.38 63 ALA B O 1
ATOM 1718 N N . LYS B 1 64 ? -3.443 -20.578 -0.433 1 96.75 64 LYS B N 1
ATOM 1719 C CA . LYS B 1 64 ? -4.008 -19.234 -0.426 1 96.75 64 LYS B CA 1
ATOM 1720 C C . LYS B 1 64 ? -4.332 -18.766 -1.842 1 96.75 64 LYS B C 1
ATOM 1722 O O . LYS B 1 64 ? -5.387 -18.172 -2.082 1 96.75 64 LYS B O 1
ATOM 1727 N N . LEU B 1 65 ? -3.381 -18.953 -2.727 1 96.62 65 LEU B N 1
ATOM 1728 C CA . LEU B 1 65 ? -3.588 -18.531 -4.105 1 96.62 65 LEU B CA 1
ATOM 1729 C C . LEU B 1 65 ? -4.805 -19.219 -4.711 1 96.62 65 LEU B C 1
ATOM 1731 O O . LEU B 1 65 ? -5.602 -18.594 -5.41 1 96.62 65 LEU B O 1
ATOM 1735 N N . ARG B 1 66 ? -4.914 -20.5 -4.473 1 96.38 66 ARG B N 1
ATOM 1736 C CA . ARG B 1 66 ? -6.082 -21.25 -4.945 1 96.38 66 ARG B CA 1
ATOM 1737 C C . ARG B 1 66 ? -7.371 -20.625 -4.414 1 96.38 66 ARG B C 1
ATOM 1739 O O . ARG B 1 66 ? -8.344 -20.484 -5.152 1 96.38 66 ARG B O 1
ATOM 1746 N N . ASP B 1 67 ? -7.379 -20.359 -3.197 1 94.88 67 ASP B N 1
ATOM 1747 C CA . ASP B 1 67 ? -8.562 -19.781 -2.561 1 94.88 67 ASP B CA 1
ATOM 1748 C C . ASP B 1 67 ? -8.883 -18.406 -3.137 1 94.88 67 ASP B C 1
ATOM 1750 O O . ASP B 1 67 ? -10.039 -18.109 -3.459 1 94.88 67 ASP B O 1
ATOM 1754 N N . VAL B 1 68 ? -7.918 -17.562 -3.293 1 95.19 68 VAL B N 1
ATOM 1755 C CA . VAL B 1 68 ? -8.094 -16.188 -3.764 1 95.19 68 VAL B CA 1
ATOM 1756 C C . VAL B 1 68 ? -8.586 -16.203 -5.211 1 95.19 68 VAL B C 1
ATOM 1758 O O . VAL B 1 68 ? -9.461 -15.414 -5.578 1 95.19 68 VAL B O 1
ATOM 1761 N N . MET B 1 69 ? -8.062 -17.094 -5.973 1 96.88 69 MET B N 1
ATOM 1762 C CA . MET B 1 69 ? -8.344 -17.094 -7.402 1 96.88 69 MET B CA 1
ATOM 1763 C C . MET B 1 69 ? -9.773 -17.547 -7.684 1 96.88 69 MET B C 1
ATOM 1765 O O . MET B 1 69 ? -10.297 -17.328 -8.781 1 96.88 69 MET B O 1
ATOM 1769 N N . LYS B 1 70 ? -10.414 -18.141 -6.73 1 95.25 70 LYS B N 1
ATOM 1770 C CA . LYS B 1 70 ? -11.844 -18.422 -6.883 1 95.25 70 LYS B CA 1
ATOM 1771 C C . LYS B 1 70 ? -12.633 -17.141 -7.117 1 95.25 70 LYS B C 1
ATOM 1773 O O . LYS B 1 70 ? -13.703 -17.172 -7.723 1 95.25 70 LYS B O 1
ATOM 1778 N N . HIS B 1 71 ? -12.078 -16.047 -6.625 1 95.38 71 HIS B N 1
ATOM 1779 C CA . HIS B 1 71 ? -12.828 -14.797 -6.641 1 95.38 71 HIS B CA 1
ATOM 1780 C C . HIS B 1 71 ? -12.156 -13.766 -7.535 1 95.38 71 HIS B C 1
ATOM 1782 O O . HIS B 1 71 ? -12.828 -12.953 -8.164 1 95.38 71 HIS B O 1
ATOM 1788 N N . VAL B 1 72 ? -10.891 -13.773 -7.492 1 96.94 72 VAL B N 1
ATOM 1789 C CA . VAL B 1 72 ? -10.141 -12.734 -8.188 1 96.94 72 VAL B CA 1
ATOM 1790 C C . VAL B 1 72 ? -8.82 -13.297 -8.703 1 96.94 72 VAL B C 1
ATOM 1792 O O . VAL B 1 72 ? -8.172 -14.094 -8.023 1 96.94 72 VAL B O 1
ATOM 1795 N N . TYR B 1 73 ? -8.438 -12.969 -9.883 1 98.06 73 TYR B N 1
ATOM 1796 C CA . TYR B 1 73 ? -7.109 -13.312 -10.367 1 98.06 73 TYR B CA 1
ATOM 1797 C C . TYR B 1 73 ? -6.523 -12.195 -11.211 1 98.06 73 TYR B C 1
ATOM 1799 O O . TYR B 1 73 ? -7.266 -11.383 -11.781 1 98.06 73 TYR B O 1
ATOM 1807 N N . LEU B 1 74 ? -5.246 -12.094 -11.273 1 98.5 74 LEU B N 1
ATOM 1808 C CA . LEU B 1 74 ? -4.512 -11.062 -11.992 1 98.5 74 LEU B CA 1
ATOM 1809 C C . LEU B 1 74 ? -4.512 -11.344 -13.492 1 98.5 74 LEU B C 1
ATOM 1811 O O . LEU B 1 74 ? -4.207 -12.461 -13.922 1 98.5 74 LEU B O 1
ATOM 1815 N N . GLU B 1 75 ? -4.824 -10.352 -14.273 1 98.62 75 GLU B N 1
ATOM 1816 C CA . GLU B 1 75 ? -4.746 -10.484 -15.727 1 98.62 75 GLU B CA 1
ATOM 1817 C C . GLU B 1 75 ? -3.506 -9.789 -16.281 1 98.62 75 GLU B C 1
ATOM 1819 O O . GLU B 1 75 ? -2.908 -10.25 -17.25 1 98.62 75 GLU B O 1
ATOM 1824 N N . GLN B 1 76 ? -3.217 -8.672 -15.609 1 98.69 76 GLN B N 1
ATOM 1825 C CA . GLN B 1 76 ? -2.088 -7.902 -16.125 1 98.69 76 GLN B CA 1
ATOM 1826 C C . GLN B 1 76 ? -1.494 -7.008 -15.039 1 98.69 76 GLN B C 1
ATOM 1828 O O . GLN B 1 76 ? -2.217 -6.258 -14.375 1 98.69 76 GLN B O 1
ATOM 1833 N N . ARG B 1 77 ? -0.256 -7.211 -14.859 1 98.75 77 ARG B N 1
ATOM 1834 C CA . ARG B 1 77 ? 0.511 -6.316 -14 1 98.75 77 ARG B CA 1
ATOM 1835 C C . ARG B 1 77 ? 1.036 -5.117 -14.781 1 98.75 77 ARG B C 1
ATOM 1837 O O . ARG B 1 77 ? 1.578 -5.277 -15.883 1 98.75 77 ARG B O 1
ATOM 1844 N N . THR B 1 78 ? 0.86 -3.936 -14.289 1 98.62 78 THR B N 1
ATOM 1845 C CA . THR B 1 78 ? 1.476 -2.732 -14.836 1 98.62 78 THR B CA 1
ATOM 1846 C C . THR B 1 78 ? 2.312 -2.023 -13.773 1 98.62 78 THR B C 1
ATOM 1848 O O . THR B 1 78 ? 1.774 -1.513 -12.789 1 98.62 78 THR B O 1
ATOM 1851 N N . VAL B 1 79 ? 3.619 -1.96 -14.008 1 98.44 79 VAL B N 1
ATOM 1852 C CA . VAL B 1 79 ? 4.516 -1.282 -13.07 1 98.44 79 VAL B CA 1
ATOM 1853 C C . VAL B 1 79 ? 4.496 0.221 -13.336 1 98.44 79 VAL B C 1
ATOM 1855 O O . VAL B 1 79 ? 4.742 0.663 -14.461 1 98.44 79 VAL B O 1
ATOM 1858 N N . VAL B 1 80 ? 4.16 1.002 -12.328 1 97.75 80 VAL B N 1
ATOM 1859 C CA . VAL B 1 80 ? 4.164 2.459 -12.398 1 97.75 80 VAL B CA 1
ATOM 1860 C C . VAL B 1 80 ? 5.543 2.992 -12.016 1 97.75 80 VAL B C 1
ATOM 1862 O O . VAL B 1 80 ? 6.078 3.881 -12.688 1 97.75 80 VAL B O 1
ATOM 1865 N N . SER B 1 81 ? 6.074 2.482 -10.977 1 97.69 81 SER B N 1
ATOM 1866 C CA . SER B 1 81 ? 7.406 2.82 -10.5 1 97.69 81 SER B CA 1
ATOM 1867 C C . SER B 1 81 ? 7.973 1.716 -9.609 1 97.69 81 SER B C 1
ATOM 1869 O O . SER B 1 81 ? 7.223 0.906 -9.062 1 97.69 81 SER B O 1
ATOM 1871 N N . GLN B 1 82 ? 9.281 1.738 -9.555 1 97.69 82 GLN B N 1
ATOM 1872 C CA . GLN B 1 82 ? 9.945 0.683 -8.797 1 97.69 82 GLN B CA 1
ATOM 1873 C C . GLN B 1 82 ? 11.289 1.155 -8.258 1 97.69 82 GLN B C 1
ATOM 1875 O O . GLN B 1 82 ? 11.977 1.956 -8.898 1 97.69 82 GLN B O 1
ATOM 1880 N N . ALA B 1 83 ? 11.609 0.716 -7.09 1 97.69 83 ALA B N 1
ATOM 1881 C CA . ALA B 1 83 ? 12.922 0.921 -6.488 1 97.69 83 ALA B CA 1
ATOM 1882 C C . ALA B 1 83 ? 13.453 -0.373 -5.883 1 97.69 83 ALA B C 1
ATOM 1884 O O . ALA B 1 83 ? 12.695 -1.159 -5.312 1 97.69 83 ALA B O 1
ATOM 1885 N N . ILE B 1 84 ? 14.773 -0.553 -6.02 1 96.88 84 ILE B N 1
ATOM 1886 C CA . ILE B 1 84 ? 15.398 -1.78 -5.535 1 96.88 84 ILE B CA 1
ATOM 1887 C C . ILE B 1 84 ? 16.531 -1.438 -4.578 1 96.88 84 ILE B C 1
ATOM 1889 O O . ILE B 1 84 ? 17.391 -0.61 -4.898 1 96.88 84 ILE B O 1
ATOM 1893 N N . SER B 1 85 ? 16.469 -1.982 -3.443 1 95.62 85 SER B N 1
ATOM 1894 C CA . SER B 1 85 ? 17.594 -1.961 -2.512 1 95.62 85 SER B CA 1
ATOM 1895 C C . SER B 1 85 ? 18.406 -3.24 -2.609 1 95.62 85 SER B C 1
ATOM 1897 O O . SER B 1 85 ? 18.031 -4.277 -2.068 1 95.62 85 SER B O 1
ATOM 1899 N N . GLU B 1 86 ? 19.547 -3.119 -3.193 1 95 86 GLU B N 1
ATOM 1900 C CA . GLU B 1 86 ? 20.422 -4.289 -3.318 1 95 86 GLU B CA 1
ATOM 1901 C C . GLU B 1 86 ? 20.922 -4.758 -1.954 1 95 86 GLU B C 1
ATOM 1903 O O . GLU B 1 86 ? 20.938 -5.957 -1.678 1 95 86 GLU B O 1
ATOM 1908 N N . ALA B 1 87 ? 21.266 -3.74 -1.174 1 93.81 87 ALA B N 1
ATOM 1909 C CA . ALA B 1 87 ? 21.828 -4.055 0.138 1 93.81 87 ALA B CA 1
ATOM 1910 C C . ALA B 1 87 ? 20.844 -4.871 0.971 1 93.81 87 ALA B C 1
ATOM 1912 O O . ALA B 1 87 ? 21.25 -5.762 1.725 1 93.81 87 ALA B O 1
ATOM 1913 N N . ASP B 1 88 ? 19.609 -4.668 0.773 1 96.12 88 ASP B N 1
ATOM 1914 C CA . ASP B 1 88 ? 18.594 -5.344 1.572 1 96.12 88 ASP B CA 1
ATOM 1915 C C . ASP B 1 88 ? 17.891 -6.445 0.767 1 96.12 88 ASP B C 1
ATOM 1917 O O . ASP B 1 88 ? 17.016 -7.137 1.279 1 96.12 88 ASP B O 1
ATOM 1921 N N . MET B 1 89 ? 18.266 -6.562 -0.469 1 97.62 89 MET B N 1
ATOM 1922 C CA . MET B 1 89 ? 17.641 -7.504 -1.386 1 97.62 89 MET B CA 1
ATOM 1923 C C . MET B 1 89 ? 16.125 -7.324 -1.387 1 97.62 89 MET B C 1
ATOM 1925 O O . MET B 1 89 ? 15.383 -8.297 -1.232 1 97.62 89 MET B O 1
ATOM 1929 N N . ARG B 1 90 ? 15.727 -6.121 -1.559 1 98.44 90 ARG B N 1
ATOM 1930 C CA . ARG B 1 90 ? 14.32 -5.762 -1.439 1 98.44 90 ARG B CA 1
ATOM 1931 C C . ARG B 1 90 ? 13.859 -4.938 -2.637 1 98.44 90 ARG B C 1
ATOM 1933 O O . ARG B 1 90 ? 14.594 -4.062 -3.109 1 98.44 90 ARG B O 1
ATOM 1940 N N . VAL B 1 91 ? 12.68 -5.23 -3.154 1 98.69 91 VAL B N 1
ATOM 1941 C CA . VAL B 1 91 ? 12.078 -4.508 -4.27 1 98.69 91 VAL B CA 1
ATOM 1942 C C . VAL B 1 91 ? 10.781 -3.844 -3.809 1 98.69 91 VAL B C 1
ATOM 1944 O O . VAL B 1 91 ? 9.938 -4.484 -3.184 1 98.69 91 VAL B O 1
ATOM 1947 N N . PHE B 1 92 ? 10.695 -2.59 -4.035 1 98.75 92 PHE B N 1
ATOM 1948 C CA . PHE B 1 92 ? 9.453 -1.831 -3.934 1 98.75 92 PHE B CA 1
ATOM 1949 C C . PHE B 1 92 ? 8.844 -1.6 -5.312 1 98.75 92 PHE B C 1
ATOM 1951 O O . PHE B 1 92 ? 9.492 -1.038 -6.195 1 98.75 92 PHE B O 1
ATOM 1958 N N . SER B 1 93 ? 7.609 -2.018 -5.477 1 98.69 93 SER B N 1
ATOM 1959 C CA . SER B 1 93 ? 6.977 -1.871 -6.781 1 98.69 93 SER B CA 1
ATOM 1960 C C . SER B 1 93 ? 5.594 -1.235 -6.66 1 98.69 93 SER B C 1
ATOM 1962 O O . SER B 1 93 ? 4.711 -1.785 -6 1 98.69 93 SER B O 1
ATOM 1964 N N . GLU B 1 94 ? 5.441 -0.08 -7.188 1 98.62 94 GLU B N 1
ATOM 1965 C CA . GLU B 1 94 ? 4.137 0.554 -7.363 1 98.62 94 GLU B CA 1
ATOM 1966 C C . GLU B 1 94 ? 3.471 0.102 -8.656 1 98.62 94 GLU B C 1
ATOM 1968 O O . GLU B 1 94 ? 4.078 0.167 -9.727 1 98.62 94 GLU B O 1
ATOM 1973 N N . MET B 1 95 ? 2.225 -0.285 -8.508 1 98.25 95 MET B N 1
ATOM 1974 C CA . MET B 1 95 ? 1.592 -0.919 -9.664 1 98.25 95 MET B CA 1
ATOM 1975 C C . MET B 1 95 ? 0.166 -0.413 -9.844 1 98.25 95 MET B C 1
ATOM 1977 O O . MET B 1 95 ? -0.437 0.113 -8.906 1 98.25 95 MET B O 1
ATOM 1981 N N . LYS B 1 96 ? -0.31 -0.512 -11.086 1 98.12 96 LYS B N 1
ATOM 1982 C CA . LYS B 1 96 ? -1.712 -0.403 -11.477 1 98.12 96 LYS B CA 1
ATOM 1983 C C . LYS B 1 96 ? -2.158 -1.63 -12.266 1 98.12 96 LYS B C 1
ATOM 1985 O O . LYS B 1 96 ? -2.053 -1.657 -13.492 1 98.12 96 LYS B O 1
ATOM 1990 N N . ASN B 1 97 ? -2.785 -2.539 -11.562 1 98.12 97 ASN B N 1
ATOM 1991 C CA . ASN B 1 97 ? -2.994 -3.865 -12.133 1 98.12 97 ASN B CA 1
ATOM 1992 C C . ASN B 1 97 ? -4.418 -4.031 -12.656 1 98.12 97 ASN B C 1
ATOM 1994 O O . ASN B 1 97 ? -5.312 -3.27 -12.289 1 98.12 97 ASN B O 1
ATOM 1998 N N . ARG B 1 98 ? -4.508 -4.914 -13.594 1 98.44 98 ARG B N 1
ATOM 1999 C CA . ARG B 1 98 ? -5.797 -5.379 -14.094 1 98.44 98 ARG B CA 1
ATOM 2000 C C . ARG B 1 98 ? -6.172 -6.723 -13.484 1 98.44 98 ARG B C 1
ATOM 2002 O O . ARG B 1 98 ? -5.414 -7.691 -13.578 1 98.44 98 ARG B O 1
ATOM 2009 N N . TYR B 1 99 ? -7.32 -6.777 -12.859 1 98.12 99 TYR B N 1
ATOM 2010 C CA . TYR B 1 99 ? -7.824 -8 -12.242 1 98.12 99 TYR B CA 1
ATOM 2011 C C . TYR B 1 99 ? -9.141 -8.43 -12.883 1 98.12 99 TYR B C 1
ATOM 2013 O O . TYR B 1 99 ? -9.875 -7.594 -13.422 1 98.12 99 TYR B O 1
ATOM 2021 N N . ASN B 1 100 ? -9.352 -9.672 -12.852 1 98.5 100 ASN B N 1
ATOM 2022 C CA . ASN B 1 100 ? -10.68 -10.227 -13.086 1 98.5 100 ASN B CA 1
ATOM 2023 C C . ASN B 1 100 ? -11.352 -10.641 -11.781 1 98.5 100 ASN B C 1
ATOM 2025 O O . ASN B 1 100 ? -10.789 -11.406 -11 1 98.5 100 ASN B O 1
ATOM 2029 N N . VAL B 1 101 ? -12.484 -10.07 -11.508 1 96.88 101 VAL B N 1
ATOM 2030 C CA . VAL B 1 101 ? -13.289 -10.398 -10.336 1 96.88 101 VAL B CA 1
ATOM 2031 C C . VAL B 1 101 ? -14.648 -10.945 -10.773 1 96.88 101 VAL B C 1
ATOM 2033 O O . VAL B 1 101 ? -15.547 -10.18 -11.125 1 96.88 101 VAL B O 1
ATOM 2036 N N . HIS B 1 102 ? -14.805 -12.25 -10.734 1 95.44 102 HIS B N 1
ATOM 2037 C CA . HIS B 1 102 ? -16.031 -12.93 -11.172 1 95.44 102 HIS B CA 1
ATOM 2038 C C . HIS B 1 102 ? -16.484 -12.414 -12.531 1 95.44 102 HIS B C 1
ATOM 2040 O O . HIS B 1 102 ? -17.625 -12.008 -12.695 1 95.44 102 HIS B O 1
ATOM 2046 N N . SER B 1 103 ? -15.594 -12.375 -13.484 1 92.88 103 SER B N 1
ATOM 2047 C CA . SER B 1 103 ? -15.82 -12.094 -14.898 1 92.88 103 SER B CA 1
ATOM 2048 C C . SER B 1 103 ? -16.031 -10.602 -15.133 1 92.88 103 SER B C 1
ATOM 2050 O O . SER B 1 103 ? -16.453 -10.195 -16.219 1 92.88 103 SER B O 1
ATOM 2052 N N . GLU B 1 104 ? -15.852 -9.812 -14.148 1 96.38 104 GLU B N 1
ATOM 2053 C CA . GLU B 1 104 ? -15.781 -8.367 -14.312 1 96.38 104 GLU B CA 1
ATOM 2054 C C . GLU B 1 104 ? -14.352 -7.859 -14.156 1 96.38 104 GLU B C 1
ATOM 2056 O O . GLU B 1 104 ? -13.625 -8.289 -13.258 1 96.38 104 GLU B O 1
ATOM 2061 N N . VAL B 1 105 ? -14.031 -6.941 -15.016 1 97.19 105 VAL B N 1
ATOM 2062 C CA . VAL B 1 105 ? -12.656 -6.473 -15.047 1 97.19 105 VAL B CA 1
ATOM 2063 C C . VAL B 1 105 ? -12.5 -5.25 -14.148 1 97.19 105 VAL B C 1
ATOM 2065 O O . VAL B 1 105 ? -13.32 -4.328 -14.195 1 97.19 105 VAL B O 1
ATOM 2068 N N . LEU B 1 106 ? -11.57 -5.309 -13.281 1 96.5 106 LEU B N 1
ATOM 2069 C CA . LEU B 1 106 ? -11.109 -4.164 -12.508 1 96.5 106 LEU B CA 1
ATOM 2070 C C . LEU B 1 106 ? -9.797 -3.625 -13.062 1 96.5 106 LEU B C 1
ATOM 2072 O O . LEU B 1 106 ? -8.742 -4.242 -12.898 1 96.5 106 LEU B O 1
ATOM 2076 N N . GLU B 1 107 ? -9.883 -2.451 -13.664 1 95.94 107 GLU B N 1
ATOM 2077 C CA . GLU B 1 107 ? -8.734 -1.865 -14.344 1 95.94 107 GLU B CA 1
ATOM 2078 C C . GLU B 1 107 ? -7.988 -0.892 -13.43 1 95.94 107 GLU B C 1
ATOM 2080 O O . GLU B 1 107 ? -8.586 -0.296 -12.531 1 95.94 107 GLU B O 1
ATOM 2085 N N . ASP B 1 108 ? -6.738 -0.771 -13.734 1 95.88 108 ASP B N 1
ATOM 2086 C CA . ASP B 1 108 ? -5.887 0.253 -13.141 1 95.88 108 ASP B CA 1
ATOM 2087 C C . ASP B 1 108 ? -6.004 0.243 -11.617 1 95.88 108 ASP B C 1
ATOM 2089 O O . ASP B 1 108 ? -6.18 1.293 -10.992 1 95.88 108 ASP B O 1
ATOM 2093 N N . PHE B 1 109 ? -6.062 -0.984 -11.031 1 96.75 109 PHE B N 1
ATOM 2094 C CA . PHE B 1 109 ? -6.148 -1.142 -9.586 1 96.75 109 PHE B CA 1
ATOM 2095 C C . PHE B 1 109 ? -4.82 -0.798 -8.922 1 96.75 109 PHE B C 1
ATOM 2097 O O . PHE B 1 109 ? -3.816 -1.48 -9.141 1 96.75 109 PHE B O 1
ATOM 2104 N N . PRO B 1 110 ? -4.82 0.238 -8.125 1 97.31 110 PRO B N 1
ATOM 2105 C CA . PRO B 1 110 ? -3.555 0.666 -7.523 1 97.31 110 PRO B CA 1
ATOM 2106 C C . PRO B 1 110 ? -3.127 -0.217 -6.352 1 97.31 110 PRO B C 1
ATOM 2108 O O . PRO B 1 110 ? -3.924 -0.474 -5.445 1 97.31 110 PRO B O 1
ATOM 2111 N N . GLU B 1 111 ? -1.885 -0.665 -6.301 1 97.62 111 GLU B N 1
ATOM 2112 C CA . GLU B 1 111 ? -1.3 -1.418 -5.195 1 97.62 111 GLU B CA 1
ATOM 2113 C C . GLU B 1 111 ? 0.222 -1.306 -5.195 1 97.62 111 GLU B C 1
ATOM 2115 O O . GLU B 1 111 ? 0.819 -0.895 -6.191 1 97.62 111 GLU B O 1
ATOM 2120 N N . THR B 1 112 ? 0.825 -1.494 -4.098 1 98.5 112 THR B N 1
ATOM 2121 C CA . THR B 1 112 ? 2.277 -1.597 -3.998 1 98.5 112 THR B CA 1
ATOM 2122 C C . THR B 1 112 ? 2.686 -2.951 -3.428 1 98.5 112 THR B C 1
ATOM 2124 O O . THR B 1 112 ? 1.945 -3.551 -2.645 1 98.5 112 THR B O 1
ATOM 2127 N N . LEU B 1 113 ? 3.811 -3.365 -3.861 1 98.69 113 LEU B N 1
ATOM 2128 C CA . LEU B 1 113 ? 4.441 -4.586 -3.3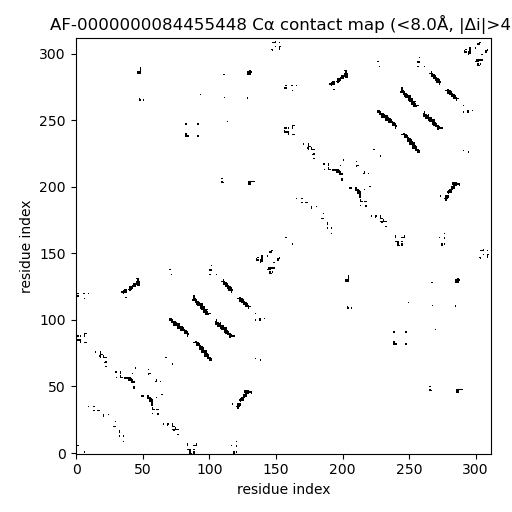75 1 98.69 113 LEU B CA 1
ATOM 2129 C C . LEU B 1 113 ? 5.793 -4.281 -2.734 1 98.69 113 LEU B C 1
ATOM 2131 O O . LEU B 1 113 ? 6.574 -3.488 -3.266 1 98.69 113 LEU B O 1
ATOM 2135 N N . VAL B 1 114 ? 6.016 -4.852 -1.603 1 98.81 114 VAL B N 1
ATOM 2136 C CA . VAL B 1 114 ? 7.363 -4.98 -1.06 1 98.81 114 VAL B CA 1
ATOM 2137 C C . VAL B 1 114 ? 7.766 -6.453 -1.017 1 98.81 114 VAL B C 1
ATOM 2139 O O . VAL B 1 114 ? 7.125 -7.258 -0.338 1 98.81 114 VAL B O 1
ATOM 2142 N N . ALA B 1 115 ? 8.797 -6.777 -1.72 1 98.81 115 ALA B N 1
ATOM 2143 C CA . ALA B 1 115 ? 9.297 -8.148 -1.765 1 98.81 115 ALA B CA 1
ATOM 2144 C C . ALA B 1 115 ? 10.75 -8.227 -1.319 1 98.81 115 ALA B C 1
ATOM 2146 O O . ALA B 1 115 ? 11.586 -7.438 -1.775 1 98.81 115 ALA B O 1
ATOM 2147 N N . THR B 1 116 ? 11.016 -9.117 -0.438 1 98.75 116 THR B N 1
ATOM 2148 C CA . THR B 1 116 ? 12.383 -9.375 0.009 1 98.75 116 THR B CA 1
ATOM 2149 C C . THR B 1 116 ? 12.867 -10.734 -0.494 1 98.75 116 THR B C 1
ATOM 2151 O O . THR B 1 116 ? 12.117 -11.711 -0.47 1 98.75 116 THR B O 1
ATOM 2154 N N . PHE B 1 117 ? 14.078 -10.734 -0.912 1 98.81 117 PHE B N 1
ATOM 2155 C CA . PHE B 1 117 ? 14.672 -11.945 -1.464 1 98.81 117 PHE B CA 1
ATOM 2156 C C . PHE B 1 117 ? 15.828 -12.43 -0.596 1 98.81 117 PHE B C 1
ATOM 2158 O O . PHE B 1 117 ? 16.406 -11.648 0.169 1 98.81 117 PHE B O 1
ATOM 2165 N N . ASP B 1 118 ? 16.141 -13.695 -0.689 1 98.19 118 ASP B N 1
ATOM 2166 C CA . ASP B 1 118 ? 17.375 -14.211 -0.093 1 98.19 118 ASP B CA 1
ATOM 2167 C C . ASP B 1 118 ? 18.484 -14.336 -1.138 1 98.19 118 ASP B C 1
ATOM 2169 O O . ASP B 1 118 ? 18.312 -13.93 -2.289 1 98.19 118 ASP B O 1
ATOM 2173 N N . ASP B 1 119 ? 19.594 -14.812 -0.714 1 96.69 119 ASP B N 1
ATOM 2174 C CA . ASP B 1 119 ? 20.781 -14.844 -1.558 1 96.69 119 ASP B CA 1
ATOM 2175 C C . ASP B 1 119 ? 20.594 -15.789 -2.738 1 96.69 119 ASP B C 1
ATOM 2177 O O . ASP B 1 119 ? 21.328 -15.703 -3.73 1 96.69 119 ASP B O 1
ATOM 2181 N N . GLU B 1 120 ? 19.688 -16.688 -2.629 1 96.81 120 GLU B N 1
ATOM 2182 C CA . GLU B 1 120 ? 19.422 -17.641 -3.705 1 96.81 120 GLU B CA 1
ATOM 2183 C C . GLU B 1 120 ? 18.391 -17.094 -4.688 1 96.81 120 GLU B C 1
ATOM 2185 O O . GLU B 1 120 ? 18.062 -17.734 -5.684 1 96.81 120 GLU B O 1
ATOM 2190 N N . GLY B 1 121 ? 17.859 -15.914 -4.383 1 97.56 121 GLY B N 1
ATOM 2191 C CA . GLY B 1 121 ? 16.875 -15.289 -5.266 1 97.56 121 GLY B CA 1
ATOM 2192 C C . GLY B 1 121 ? 15.453 -15.719 -4.98 1 97.56 121 GLY B C 1
ATOM 2193 O O . GLY B 1 121 ? 14.562 -15.523 -5.805 1 97.56 121 GLY B O 1
ATOM 2194 N N . LEU B 1 122 ? 15.25 -16.328 -3.84 1 98.69 122 LEU B N 1
ATOM 2195 C CA . LEU B 1 122 ? 13.898 -16.719 -3.441 1 98.69 122 LEU B CA 1
ATOM 2196 C C . LEU B 1 122 ? 13.258 -15.641 -2.582 1 98.69 122 LEU B C 1
ATOM 2198 O O . LEU B 1 122 ? 13.93 -14.984 -1.787 1 98.69 122 LEU B O 1
ATOM 2202 N N . ILE B 1 123 ? 11.969 -15.516 -2.729 1 98.81 123 ILE B N 1
ATOM 2203 C CA . ILE B 1 123 ? 11.227 -14.508 -1.975 1 98.81 123 ILE B CA 1
ATOM 2204 C C . ILE B 1 123 ? 11 -15 -0.546 1 98.81 123 ILE B C 1
ATOM 2206 O O . ILE B 1 123 ? 10.398 -16.062 -0.336 1 98.81 123 ILE B O 1
ATOM 2210 N N . THR B 1 124 ? 11.438 -14.227 0.4 1 98.81 124 THR B N 1
ATOM 2211 C CA . THR B 1 124 ? 11.242 -14.547 1.809 1 98.81 124 THR B CA 1
ATOM 2212 C C . THR B 1 124 ? 10.047 -13.805 2.381 1 98.81 124 THR B C 1
ATOM 2214 O O . THR B 1 124 ? 9.383 -14.297 3.297 1 98.81 124 THR B O 1
ATOM 2217 N N . ASN B 1 125 ? 9.789 -12.633 1.909 1 98.62 125 ASN B N 1
ATOM 2218 C CA . ASN B 1 125 ? 8.664 -11.805 2.312 1 98.62 125 ASN B CA 1
ATOM 2219 C C . ASN B 1 125 ? 7.977 -11.164 1.109 1 98.62 125 ASN B C 1
ATOM 2221 O O . ASN B 1 125 ? 8.648 -10.664 0.201 1 98.62 125 ASN B O 1
ATOM 2225 N N . PHE B 1 126 ? 6.754 -11.289 1.046 1 98.56 126 PHE B N 1
ATOM 2226 C CA . PHE B 1 126 ? 5.891 -10.734 0.009 1 98.56 126 PHE B CA 1
ATOM 2227 C C . PHE B 1 126 ? 4.699 -10.008 0.625 1 98.56 126 PHE B C 1
ATOM 2229 O O . PHE B 1 126 ? 3.799 -10.648 1.178 1 98.56 126 PHE B O 1
ATOM 2236 N N . SER B 1 127 ? 4.691 -8.648 0.534 1 98.19 127 SER B N 1
ATOM 2237 C CA . SER B 1 127 ? 3.646 -7.848 1.162 1 98.19 127 SER B CA 1
ATOM 2238 C C . SER B 1 127 ? 2.961 -6.938 0.146 1 98.19 127 SER B C 1
ATOM 2240 O O . SER B 1 127 ? 3.59 -6.039 -0.415 1 98.19 127 SER B O 1
ATOM 2242 N N . LEU B 1 128 ? 1.702 -7.207 -0.038 1 97.88 128 LEU B N 1
ATOM 2243 C CA . LEU B 1 128 ? 0.906 -6.367 -0.926 1 97.88 128 LEU B CA 1
ATOM 2244 C C . LEU B 1 128 ? 0.112 -5.336 -0.13 1 97.88 128 LEU B C 1
ATOM 2246 O O . LEU B 1 128 ? -0.56 -5.68 0.845 1 97.88 128 LEU B O 1
ATOM 2250 N N . TYR B 1 129 ? 0.245 -4.117 -0.519 1 97.69 129 TYR B N 1
ATOM 2251 C CA . TYR B 1 129 ? -0.506 -3.027 0.094 1 97.69 129 TYR B CA 1
ATOM 2252 C C . TYR B 1 129 ? -1.521 -2.447 -0.883 1 97.69 129 TYR B C 1
ATOM 2254 O O . TYR B 1 129 ? -1.155 -1.979 -1.964 1 97.69 129 TYR B O 1
ATOM 2262 N N . CYS B 1 130 ? -2.738 -2.469 -0.498 1 95.69 130 CYS B N 1
ATOM 2263 C CA . CYS B 1 130 ? -3.818 -1.897 -1.295 1 95.69 130 CYS B CA 1
ATOM 2264 C C . CYS B 1 130 ? -5.09 -1.755 -0.468 1 95.69 130 CYS B C 1
ATOM 2266 O O . CYS B 1 130 ? -5.172 -2.268 0.649 1 95.69 130 CYS B O 1
ATOM 2268 N N . CYS B 1 131 ? -5.996 -0.989 -0.997 1 92.25 131 CYS B N 1
ATOM 2269 C CA . CYS B 1 131 ? -7.371 -1.008 -0.507 1 92.25 131 CYS B CA 1
ATOM 2270 C C . CYS B 1 131 ? -8.211 -2.008 -1.288 1 92.25 131 CYS B C 1
ATOM 2272 O O . CYS B 1 131 ? -8.469 -1.819 -2.479 1 92.25 131 CYS B O 1
ATOM 2274 N N . LYS B 1 132 ? -8.719 -2.92 -0.617 1 90.31 132 LYS B N 1
ATOM 2275 C CA . LYS B 1 132 ? -9.414 -4.008 -1.301 1 90.31 132 LYS B CA 1
ATOM 2276 C C . LYS B 1 132 ? -10.914 -3.75 -1.367 1 90.31 132 LYS B C 1
ATOM 2278 O O . LYS B 1 132 ? -11.672 -4.578 -1.876 1 90.31 132 LYS B O 1
ATOM 2283 N N . SER B 1 133 ? -11.344 -2.676 -0.978 1 85.44 133 SER B N 1
ATOM 2284 C CA . SER B 1 133 ? -12.773 -2.412 -0.853 1 85.44 133 SER B CA 1
ATOM 2285 C C . SER B 1 133 ? -13.492 -2.625 -2.18 1 85.44 133 SER B C 1
ATOM 2287 O O . SER B 1 133 ? -14.562 -3.24 -2.221 1 85.44 133 SER B O 1
ATOM 2289 N N . ASN B 1 134 ? -12.891 -2.129 -3.238 1 86.19 134 ASN B N 1
ATOM 2290 C CA . ASN B 1 134 ? -13.523 -2.275 -4.547 1 86.19 134 ASN B CA 1
ATOM 2291 C C . ASN B 1 134 ? -13.641 -3.742 -4.953 1 86.19 134 ASN B C 1
ATOM 2293 O O . ASN B 1 134 ? -14.664 -4.16 -5.496 1 86.19 134 ASN B O 1
ATOM 2297 N N . VAL B 1 135 ? -12.633 -4.469 -4.699 1 90.94 135 VAL B N 1
ATOM 2298 C CA . VAL B 1 135 ? -12.633 -5.895 -5.004 1 90.94 135 VAL B CA 1
ATOM 2299 C C . VAL B 1 135 ? -13.711 -6.602 -4.188 1 90.94 135 VAL B C 1
ATOM 2301 O O . VAL B 1 135 ? -14.477 -7.406 -4.719 1 90.94 135 VAL B O 1
ATOM 2304 N N . LEU B 1 136 ? -13.789 -6.297 -2.938 1 89 136 LEU B N 1
ATOM 2305 C CA . LEU B 1 136 ? -14.742 -6.941 -2.045 1 89 136 LEU B CA 1
ATOM 2306 C C . LEU B 1 136 ? -16.172 -6.609 -2.449 1 89 136 LEU B C 1
ATOM 2308 O O . LEU B 1 136 ? -17.062 -7.461 -2.367 1 89 136 LEU B O 1
ATOM 2312 N N . ILE B 1 137 ? -16.391 -5.387 -2.832 1 86.25 137 ILE B N 1
ATOM 2313 C CA . ILE B 1 137 ? -17.703 -4.969 -3.309 1 86.25 137 ILE B CA 1
ATOM 2314 C C . ILE B 1 137 ? -18.094 -5.785 -4.539 1 86.25 137 ILE B C 1
ATOM 2316 O O . ILE B 1 137 ? -19.219 -6.254 -4.648 1 86.25 137 ILE B O 1
ATOM 2320 N N . MET B 1 138 ? -17.156 -5.949 -5.41 1 90.19 138 MET B N 1
ATOM 2321 C CA . MET B 1 138 ? -17.422 -6.723 -6.621 1 90.19 138 MET B CA 1
ATOM 2322 C C . MET B 1 138 ? -17.703 -8.18 -6.289 1 90.19 138 MET B C 1
ATOM 2324 O O . MET B 1 138 ? -18.609 -8.789 -6.871 1 90.19 138 MET B O 1
ATOM 2328 N N . ILE B 1 139 ? -16.984 -8.742 -5.395 1 91.88 139 ILE B N 1
ATOM 2329 C CA . ILE B 1 139 ? -17.203 -10.125 -4.977 1 91.88 139 ILE B CA 1
ATOM 2330 C C . ILE B 1 139 ? -18.594 -10.266 -4.359 1 91.88 139 ILE B C 1
ATOM 2332 O O . ILE B 1 139 ? -19.328 -11.211 -4.664 1 91.88 139 ILE B O 1
ATOM 2336 N N . GLN B 1 140 ? -18.859 -9.328 -3.51 1 87.5 140 GLN B N 1
ATOM 2337 C CA . GLN B 1 140 ? -20.172 -9.352 -2.867 1 87.5 140 GLN B CA 1
ATOM 2338 C C . GLN B 1 140 ? -21.281 -9.258 -3.898 1 87.5 140 GLN B C 1
ATOM 2340 O O . GLN B 1 140 ? -22.312 -9.945 -3.781 1 87.5 140 GLN B O 1
ATOM 2345 N N . LYS B 1 141 ? -21.172 -8.391 -4.793 1 87.12 141 LYS B N 1
ATOM 2346 C CA . LYS B 1 141 ? -22.156 -8.258 -5.867 1 87.12 141 LYS B CA 1
ATOM 2347 C C . LYS B 1 141 ? -22.344 -9.578 -6.605 1 87.12 141 LYS B C 1
ATOM 2349 O O . LYS B 1 141 ? -23.469 -9.953 -6.949 1 87.12 141 LYS B O 1
ATOM 2354 N N . ALA B 1 142 ? -21.281 -10.266 -6.797 1 90.75 142 ALA B N 1
ATOM 2355 C CA . ALA B 1 142 ? -21.297 -11.484 -7.605 1 90.75 142 A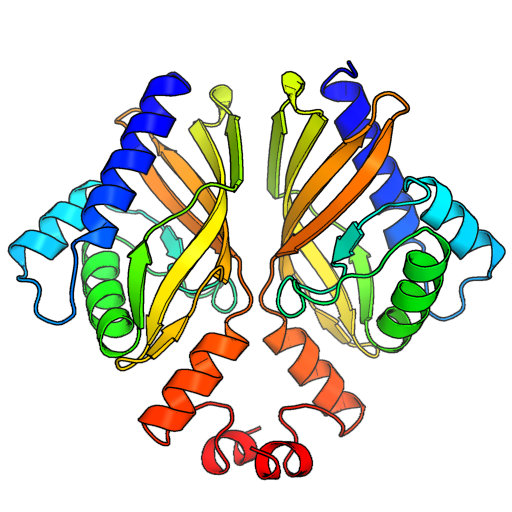LA B CA 1
ATOM 2356 C C . ALA B 1 142 ? -21.828 -12.664 -6.797 1 90.75 142 ALA B C 1
ATOM 2358 O O . ALA B 1 142 ? -22.453 -13.57 -7.344 1 90.75 142 ALA B O 1
ATOM 2359 N N . THR B 1 143 ? -21.516 -12.672 -5.496 1 90.38 143 THR B N 1
ATOM 2360 C CA . THR B 1 143 ? -21.75 -13.891 -4.73 1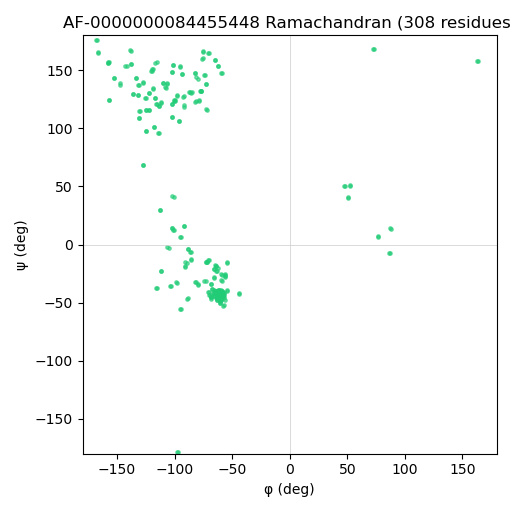 90.38 143 THR B CA 1
ATOM 2361 C C . THR B 1 143 ? -22.875 -13.68 -3.725 1 90.38 143 THR B C 1
ATOM 2363 O O . THR B 1 143 ? -23.422 -14.648 -3.184 1 90.38 143 THR B O 1
ATOM 2366 N N . GLY B 1 144 ? -23.094 -12.453 -3.398 1 82.81 144 GLY B N 1
ATOM 2367 C CA . GLY B 1 144 ? -24.047 -12.148 -2.336 1 82.81 144 GLY B CA 1
ATOM 2368 C C . GLY B 1 144 ? -23.406 -12.172 -0.955 1 82.81 144 GLY B C 1
ATOM 2369 O O . GLY B 1 144 ? -24.062 -11.812 0.032 1 82.81 144 GLY B O 1
ATOM 2370 N N . ASN B 1 145 ? -22.109 -12.625 -0.93 1 76.12 145 ASN B N 1
ATOM 2371 C CA . ASN B 1 145 ? -21.406 -12.734 0.341 1 76.12 145 ASN B CA 1
ATOM 2372 C C . ASN B 1 145 ? -20.328 -11.648 0.482 1 76.12 145 ASN B C 1
ATOM 2374 O O . ASN B 1 145 ? -19.656 -11.312 -0.49 1 76.12 145 ASN B O 1
ATOM 2378 N N . GLY B 1 146 ? -20.297 -11.039 1.669 1 67.12 146 GLY B N 1
ATOM 2379 C CA . GLY B 1 146 ? -19.234 -10.078 1.886 1 67.12 146 GLY B CA 1
ATOM 2380 C C . GLY B 1 146 ? -19.5 -9.156 3.061 1 67.12 146 GLY B C 1
ATOM 2381 O O . GLY B 1 146 ? -20.578 -9.172 3.643 1 67.12 146 GLY B O 1
ATOM 2382 N N . PRO B 1 147 ? -18.344 -8.664 3.49 1 58.62 147 PRO B N 1
ATOM 2383 C CA . PRO B 1 147 ? -18.438 -7.828 4.695 1 58.62 147 PRO B CA 1
ATOM 2384 C C . PRO B 1 147 ? -19.438 -6.691 4.551 1 58.62 147 PRO B C 1
ATOM 2386 O O . PRO B 1 147 ? -19.891 -6.125 5.555 1 58.62 147 PRO B O 1
ATOM 2389 N N . PHE B 1 148 ? -19.75 -6.512 3.402 1 56.69 148 PHE B N 1
ATOM 2390 C CA . PHE B 1 148 ? -20.672 -5.406 3.182 1 56.69 148 PHE B CA 1
ATOM 2391 C C . PHE B 1 148 ? -22.094 -5.914 3.002 1 56.69 148 PHE B C 1
ATOM 2393 O O . PHE B 1 148 ? -22.984 -5.168 2.582 1 56.69 148 PHE B O 1
ATOM 2400 N N . SER B 1 149 ? -22.078 -7.168 3.361 1 51.97 149 SER B N 1
ATOM 2401 C CA . SER B 1 149 ? -23.406 -7.754 3.295 1 51.97 149 SER B CA 1
ATOM 2402 C C . SER B 1 149 ? -24.219 -7.441 4.551 1 51.97 149 SER B C 1
ATOM 2404 O O . SER B 1 149 ? -23.641 -7.121 5.598 1 51.97 149 SER B O 1
ATOM 2406 N N . ALA B 1 150 ? -25.5 -7.324 4.285 1 48.22 150 ALA B N 1
ATOM 2407 C CA . ALA B 1 150 ? -26.422 -7.156 5.395 1 48.22 150 ALA B CA 1
ATOM 2408 C C . ALA B 1 150 ? -26.094 -8.117 6.535 1 48.22 150 ALA B C 1
ATOM 2410 O O . ALA B 1 150 ? -26.156 -7.738 7.707 1 48.22 150 ALA B O 1
ATOM 2411 N N . GLN B 1 151 ? -25.797 -9.258 6.199 1 43.38 151 GLN B N 1
ATOM 2412 C CA . GLN B 1 151 ? -25.547 -10.281 7.203 1 43.38 151 GLN B CA 1
ATOM 2413 C C . GLN B 1 151 ? -24.266 -9.992 7.98 1 43.38 151 GLN B C 1
ATOM 2415 O O . GLN B 1 151 ? -24.219 -10.18 9.195 1 43.38 151 GLN B O 1
ATOM 2420 N N . GLU B 1 152 ? -23.281 -9.688 7.363 1 48.34 152 GLU B N 1
ATOM 2421 C CA . GLU B 1 152 ? -22 -9.477 8.039 1 48.34 152 GLU B CA 1
ATOM 2422 C C . GLU B 1 152 ? -22.016 -8.164 8.828 1 48.34 152 GLU B C 1
ATOM 2424 O O . GLU B 1 152 ? -21.375 -8.07 9.875 1 48.34 152 GLU B O 1
ATOM 2429 N N . MET B 1 153 ? -22.719 -7.246 8.344 1 45.78 153 MET B N 1
ATOM 2430 C CA . MET B 1 153 ? -22.812 -5.953 9.016 1 45.78 153 MET B CA 1
ATOM 2431 C C . MET B 1 153 ? -23.469 -6.098 10.383 1 45.78 153 MET B C 1
ATOM 2433 O O . MET B 1 153 ? -23.344 -5.211 11.234 1 45.78 153 MET B O 1
ATOM 2437 N N . THR B 1 154 ? -24.109 -7.07 10.602 1 41.12 154 THR B N 1
ATOM 2438 C CA . THR B 1 154 ? -24.781 -7.328 11.875 1 41.12 154 THR B CA 1
ATOM 2439 C C . THR B 1 154 ? -23.812 -8 12.852 1 41.12 154 THR B C 1
ATOM 2441 O O . THR B 1 154 ? -24.125 -8.148 14.039 1 41.12 154 THR B O 1
ATOM 2444 N N . LYS B 1 155 ? -22.766 -8.289 12.336 1 42.03 155 LYS B N 1
ATOM 2445 C CA . LYS B 1 155 ? -21.906 -9 13.273 1 42.03 155 LYS B CA 1
ATOM 2446 C C . LYS B 1 155 ? -21.016 -8.031 14.047 1 42.03 155 LYS B C 1
ATOM 2448 O O . LYS B 1 155 ? -20.344 -8.43 15 1 42.03 155 LYS B O 1
ATOM 2453 N N . TRP B 1 156 ? -21 -6.902 13.5 1 38.16 156 TRP B N 1
ATOM 2454 C CA . TRP B 1 156 ?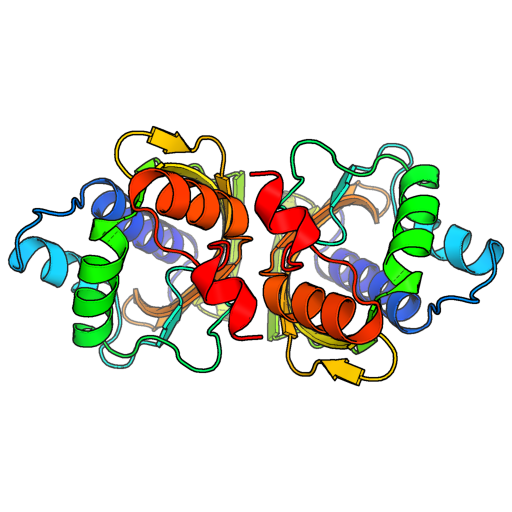 -20.141 -5.961 14.211 1 38.16 156 TRP B CA 1
ATOM 2455 C C . TRP B 1 156 ? -20.969 -4.902 14.938 1 38.16 156 TRP B C 1
ATOM 2457 O O . TRP B 1 156 ? -22 -4.473 14.438 1 38.16 156 TRP B O 1
#

Sequence (312 aa):
MLSAGILESRLNALYNQLEALRPDSSDAELLSFASFFAKDCVVNFESMREANEPTRGRDGVVAKLRDVMKHVYLEQRTVVSQAISEADMRVFSEMKNRYNVHSEVLEDFPETLVATFDDEGLITNFSLYCCKSNVLIMIQKATGNGPFSAQEMTKWMLSAGILESRLNALYNQLEALRPDSSDAELLSFASFFAKDCVVNFESMREANEPTRGRDGVVAKLRDVMKHVYLEQRTVVSQAISEADMRVFSEMKNRYNVHSEVLEDFPETLVATFDDEGLITNFSLYCCKSNVLIMIQKATGNGPFSAQEMTKW

Solvent-accessible surface area (backbone atoms only — not comparable to full-atom values): 16102 Å² total; per-residue (Å²): 124,55,51,55,69,54,55,50,50,48,51,50,51,50,50,56,50,48,37,67,50,53,69,81,53,50,69,65,60,39,51,57,58,29,63,50,38,28,73,78,15,41,36,27,85,77,25,45,72,50,62,89,64,53,36,48,24,36,68,34,45,38,54,49,49,56,59,46,27,72,48,37,40,47,62,38,84,35,80,73,46,73,34,66,33,42,93,68,32,31,39,40,37,35,31,37,25,30,31,34,42,79,88,38,78,43,69,66,42,56,36,35,37,44,37,29,40,46,82,86,64,26,30,40,33,39,43,24,25,18,44,55,62,67,58,48,52,50,46,18,71,74,69,68,52,40,75,65,22,76,72,45,35,67,72,103,123,56,52,55,69,54,54,52,50,48,52,51,52,49,51,57,50,48,38,69,50,52,70,82,54,51,68,66,58,42,50,58,58,29,62,50,37,30,72,80,14,41,35,27,85,76,26,45,72,49,62,90,66,54,36,50,22,35,69,34,45,39,53,50,49,57,59,46,29,71,49,38,40,48,62,38,85,35,80,74,45,72,35,64,33,41,92,68,32,31,38,41,37,36,32,37,26,29,32,35,42,82,90,37,79,43,69,66,42,58,36,35,36,44,37,29,39,48,84,86,65,27,31,41,33,38,42,24,26,18,43,55,62,66,58,48,51,48,45,18,72,73,67,68,52,40,75,65,22,73,72,46,35,67,72,103

Secondary structure (DSSP, 8-state):
---HHHHHHHHHHHHHHHHH--TT--HHHHHHHHTTEEEEEEEESS-GGGTTS-EEHHHHHHHHHHHHHTTEEEEE--EEEEEEETTTTEEEEEEEEEEEETTEEEEEEEEEEEEEE-TTS-EEEEEEE---HHHHHHHHHHHS-STTSHHHHTT-/---HHHHHHHHHHHHHHHHH--TT--HHHHHHHHTTEEEEEEEESS-GGGTTS-EEHHHHHHHHHHHHHTTEEEEE--EEEEEEETTTTEEEEEEEEEEEETTEEEEEEEEEEEEEE-TTS-EEEEEEE---HHHHHHHHHHHS-STTSHHHHT--

pLDDT: mean 92.58, std 12.76, range [38.16, 98.88]

InterPro domains:
  IPR032710 NTF2-like domain superfamily [SSF54427] (33-129)